Protein AF-0000000067256622 (afdb_homodimer)

Foldseek 3Di:
DPPCVPVQKDKDKDKAFAFGKPAWKAQQAWKKKKAWQAAKKKKWWWAADPVDNVDTDIDIDIDHHGDMDIDDHGTIMMITRNGNGMIMMMMMISGSRRDMGRPLLCQLVDVVHDDLVCCCVVVVHDSVVSVVSSVVND/DPPCVPVQKDKDKDKAFAFGKPAWKAQQAWKKKKAWAAAKKKKWWWAADPVDNVDTDIDIDIDHHGDMDIDDHGTIMMITGNGNGMIMMMMMISGPRRDMGRPLLCQLVDVVHDDLVCVCVVVVHHSVVSVVSSVVND

Solvent-accessible surface area (backbone atoms only — not comparable to full-atom values): 13746 Å² total; per-residue (Å²): 116,76,82,37,64,80,70,39,28,34,72,48,80,46,79,31,51,52,75,31,66,51,54,52,24,28,22,39,51,18,38,34,39,37,36,29,70,34,42,32,36,39,34,36,36,44,43,60,35,92,90,40,70,65,33,13,37,49,50,68,48,81,38,42,56,76,35,71,50,75,44,60,45,29,37,43,28,38,41,31,21,75,30,92,47,61,22,33,35,38,38,40,26,66,14,57,66,26,62,60,43,36,50,54,35,41,58,51,31,19,48,60,66,67,57,63,68,58,51,20,65,45,63,68,45,51,69,68,59,49,52,56,53,28,59,72,56,103,117,76,81,36,65,81,70,40,29,34,72,48,80,46,79,32,50,54,73,32,64,49,54,52,24,29,22,40,50,18,39,36,38,36,37,28,70,35,42,34,35,40,35,36,35,44,44,59,34,92,91,39,70,64,34,14,37,49,50,68,48,80,37,41,57,75,36,71,50,76,44,61,45,30,38,44,28,39,42,30,21,75,31,91,46,62,22,34,36,40,38,39,26,66,15,57,67,26,63,60,43,35,50,54,33,40,57,51,29,20,48,61,67,67,57,62,68,58,51,20,66,46,64,68,44,51,71,67,59,50,54,55,52,28,59,72,55,103

pLDDT: mean 94.35, std 10.2, range [37.06, 98.88]

Radius of gyration: 18.85 Å; Cα contacts (8 Å, |Δi|>4): 725; chains: 2; bounding box: 45×53×43 Å

Sequence (276 aa):
MPGLNTLGISLARADLEPQSIVPLHTHPRATEMITILEGTVYAGFLLPDPANFFESRLFSKILNPGDVFVFPIGLIHFLYNVGHKKAVAFGTFNSQNPGFVIIPNSIFASNPPISDDILAQGFQLNKTQIAELRKKFSMPGLNTLGISLARADLEPQSIVPLHTHPRATEMITILEGTVYAGFLLPDPANFFESRLFSKILNPGDVFVFPIGLIHFLYNVGHKKAVAFGTFNSQNPGFVIIPNSIFASNPPISDDILAQGFQLNKTQIAELRKKFS

InterPro domains:
  IPR001929 Germin [PR00325] (25-45)
  IPR001929 Germin [PR00325] (61-81)
  IPR001929 Germin [PR00325] (94-109)
  IPR001929 Germin [cd02241] (2-137)
  IPR006045 Cupin 1 [PF00190] (2-130)
  IPR006045 Cupin 1 [SM00835] (1-131)
  IPR011051 RmlC-like cupin domain superfamily [SSF51182] (2-137)
  IPR014710 RmlC-like jelly roll fold [G3DSA:2.60.120.10] (1-138)

Structure (mmCIF, N/CA/C/O backbone):
data_AF-0000000067256622-model_v1
#
loop_
_entity.id
_entity.type
_entity.pdbx_description
1 polymer 'Germin-like protein'
#
loop_
_atom_site.group_PDB
_atom_site.id
_atom_site.type_symbol
_atom_site.label_atom_id
_atom_site.label_alt_id
_atom_site.label_comp_id
_atom_site.label_asym_id
_atom_site.label_entity_id
_atom_site.label_seq_id
_atom_site.pdbx_PDB_ins_code
_atom_site.Cartn_x
_atom_site.Cartn_y
_atom_site.Cartn_z
_atom_site.occupancy
_atom_site.B_iso_or_equiv
_atom_site.auth_seq_id
_atom_site.auth_comp_id
_atom_site.auth_asym_id
_atom_site.auth_atom_id
_atom_site.pdbx_PDB_model_num
ATOM 1 N N . MET A 1 1 ? -13.828 -9.75 -19.016 1 37.44 1 MET A N 1
ATOM 2 C CA . MET A 1 1 ? -15.062 -10.305 -19.562 1 37.44 1 MET A CA 1
ATOM 3 C C . MET A 1 1 ? -16.219 -9.328 -19.375 1 37.44 1 MET A C 1
ATOM 5 O O . MET A 1 1 ? -16.484 -8.875 -18.25 1 37.44 1 MET A O 1
ATOM 9 N N . PRO A 1 2 ? -16.688 -8.828 -20.375 1 44 2 PRO A N 1
ATOM 10 C CA . PRO A 1 2 ? -17.766 -7.836 -20.438 1 44 2 PRO A CA 1
ATOM 11 C C . PRO A 1 2 ? -18.891 -8.117 -19.438 1 44 2 PRO A C 1
ATOM 13 O O . PRO A 1 2 ? -19.5 -7.184 -18.906 1 44 2 PRO A O 1
ATOM 16 N N . GLY A 1 3 ? -19.359 -9.344 -19.375 1 44.06 3 GLY A N 1
ATOM 17 C CA . GLY A 1 3 ? -20.656 -9.617 -18.797 1 44.06 3 GLY A CA 1
ATOM 18 C C . GLY A 1 3 ? -20.719 -9.32 -17.297 1 44.06 3 GLY A C 1
ATOM 19 O O . GLY A 1 3 ? -21.797 -9.344 -16.703 1 44.06 3 GLY A O 1
ATOM 20 N N . LEU A 1 4 ? -19.547 -9.438 -16.641 1 53.94 4 LEU A N 1
ATOM 21 C CA . LEU A 1 4 ? -19.609 -9.273 -15.195 1 53.94 4 LEU A CA 1
ATOM 22 C C . LEU A 1 4 ? -19.656 -7.801 -14.812 1 53.94 4 LEU A C 1
ATOM 24 O O . LEU A 1 4 ? -19.656 -7.457 -13.633 1 53.94 4 LEU A O 1
ATOM 28 N N . ASN A 1 5 ? -19.906 -6.965 -15.93 1 58.12 5 ASN A N 1
ATOM 29 C CA . ASN A 1 5 ? -20.047 -5.523 -15.758 1 58.12 5 ASN A CA 1
ATOM 30 C C . ASN A 1 5 ? -21.406 -5.164 -15.148 1 58.12 5 ASN A C 1
ATOM 32 O O . ASN A 1 5 ? -22.438 -5.734 -15.531 1 58.12 5 ASN A O 1
ATOM 36 N N . THR A 1 6 ? -21.562 -5.074 -13.977 1 66.19 6 THR A N 1
ATOM 37 C CA . THR A 1 6 ? -22.719 -4.52 -13.281 1 66.19 6 THR A CA 1
ATOM 38 C C . THR A 1 6 ? -23.172 -5.453 -12.164 1 66.19 6 THR A C 1
ATOM 40 O O . THR A 1 6 ? -24.094 -5.133 -11.422 1 66.19 6 THR A O 1
ATOM 43 N N . LEU A 1 7 ? -22.531 -6.594 -12.188 1 79.19 7 LEU A N 1
ATOM 44 C CA . LEU A 1 7 ? -23.047 -7.539 -11.195 1 79.19 7 LEU A CA 1
ATOM 45 C C . LEU A 1 7 ? -22.234 -7.473 -9.906 1 79.19 7 LEU A C 1
ATOM 47 O O . LEU A 1 7 ? -22.453 -8.266 -8.992 1 79.19 7 LEU A O 1
ATOM 51 N N . GLY A 1 8 ? -21.359 -6.645 -9.875 1 91.25 8 GLY A N 1
ATOM 52 C CA . GLY A 1 8 ? -20.609 -6.453 -8.648 1 91.25 8 GLY A CA 1
ATOM 53 C C . GLY A 1 8 ? -19.484 -7.445 -8.469 1 91.25 8 GLY A C 1
ATOM 54 O O . GLY A 1 8 ? -19.016 -7.676 -7.355 1 91.25 8 GLY A O 1
ATOM 55 N N . ILE A 1 9 ? -19.25 -8.141 -9.594 1 93.25 9 ILE A N 1
ATOM 56 C CA . ILE A 1 9 ? -18.188 -9.133 -9.562 1 93.25 9 ILE A CA 1
ATOM 57 C C . ILE A 1 9 ? -17.297 -8.969 -10.797 1 93.25 9 ILE A C 1
ATOM 59 O O . ILE A 1 9 ? -17.75 -8.523 -11.844 1 93.25 9 ILE A O 1
ATOM 63 N N . SER A 1 10 ? -16 -9.203 -10.664 1 95.12 10 SER A N 1
ATOM 64 C CA . SER A 1 10 ? -15.07 -9.25 -11.789 1 95.12 10 SER A CA 1
ATOM 65 C C . SER A 1 10 ? -14.047 -10.367 -11.609 1 95.12 10 SER A C 1
ATOM 67 O O . SER A 1 10 ? -13.922 -10.93 -10.516 1 95.12 10 SER A O 1
ATOM 69 N N . LEU A 1 11 ? -13.5 -10.805 -12.695 1 95.44 11 LEU A N 1
ATOM 70 C CA . LEU A 1 11 ? -12.539 -11.898 -12.711 1 95.44 11 LEU A CA 1
ATOM 71 C C . LEU A 1 11 ? -11.25 -11.492 -13.406 1 95.44 11 LEU A C 1
ATOM 73 O O . LEU A 1 11 ? -11.258 -10.641 -14.297 1 95.44 11 LEU A O 1
ATOM 77 N N . ALA A 1 12 ? -10.164 -12.047 -12.945 1 96.06 12 ALA A N 1
ATOM 78 C CA . ALA A 1 12 ? -8.867 -11.906 -13.609 1 96.06 12 ALA A CA 1
ATOM 79 C C . ALA A 1 12 ? -8.109 -13.227 -13.609 1 96.06 12 ALA A C 1
ATOM 81 O O . ALA A 1 12 ? -8.234 -14.023 -12.68 1 96.06 12 ALA A O 1
ATOM 82 N N . ARG A 1 13 ? -7.359 -13.43 -14.664 1 97.5 13 ARG A N 1
ATOM 83 C CA . ARG A 1 13 ? -6.48 -14.594 -14.75 1 97.5 13 ARG A CA 1
ATOM 84 C C . ARG A 1 13 ? -5.016 -14.18 -14.648 1 97.5 13 ARG A C 1
ATOM 86 O O . ARG A 1 13 ? -4.605 -13.18 -15.242 1 97.5 13 ARG A O 1
ATOM 93 N N . ALA A 1 14 ? -4.238 -14.898 -13.828 1 98.06 14 ALA A N 1
ATOM 94 C CA . ALA A 1 14 ? -2.795 -14.688 -13.727 1 98.06 14 ALA A CA 1
ATOM 95 C C . ALA A 1 14 ? -2.023 -15.922 -14.188 1 98.06 14 ALA A C 1
ATOM 97 O O . ALA A 1 14 ? -2.246 -17.031 -13.695 1 98.06 14 ALA A O 1
ATOM 98 N N . ASP A 1 15 ? -1.213 -15.742 -15.125 1 98.69 15 ASP A N 1
ATOM 99 C CA . ASP A 1 15 ? -0.248 -16.75 -15.562 1 98.69 15 ASP A CA 1
ATOM 100 C C . ASP A 1 15 ? 1.155 -16.422 -15.062 1 98.69 15 ASP A C 1
ATOM 102 O O . ASP A 1 15 ? 1.742 -15.406 -15.461 1 98.69 15 ASP A O 1
ATOM 106 N N . LEU A 1 16 ? 1.728 -17.312 -14.195 1 98.69 16 LEU A N 1
ATOM 107 C CA . LEU A 1 16 ? 3.012 -17.047 -13.555 1 98.69 16 LEU A CA 1
ATOM 108 C C . LEU A 1 16 ? 4.066 -18.047 -14.008 1 98.69 16 LEU A C 1
ATOM 110 O O . LEU A 1 16 ? 3.908 -19.25 -13.805 1 98.69 16 LEU A O 1
ATOM 114 N N . GLU A 1 17 ? 5.117 -17.516 -14.664 1 98.69 17 GLU A N 1
ATOM 115 C CA . GLU A 1 17 ? 6.266 -18.375 -14.93 1 98.69 17 GLU A CA 1
ATOM 116 C C . GLU A 1 17 ? 6.93 -18.812 -13.625 1 98.69 17 GLU A C 1
ATOM 118 O O . GLU A 1 17 ? 6.715 -18.203 -12.578 1 98.69 17 GLU A O 1
ATOM 123 N N . PRO A 1 18 ? 7.719 -19.922 -13.711 1 98.56 18 PRO A N 1
ATOM 124 C CA . PRO A 1 18 ? 8.438 -20.312 -12.5 1 98.56 18 PRO A CA 1
ATOM 125 C C . PRO A 1 18 ? 9.266 -19.172 -11.906 1 98.56 18 PRO A C 1
ATOM 127 O O . PRO A 1 18 ? 9.922 -18.438 -12.641 1 98.56 18 PRO A O 1
ATOM 130 N N . GLN A 1 19 ? 9.102 -18.953 -10.609 1 98 19 GLN A N 1
ATOM 131 C CA . GLN A 1 19 ? 9.867 -18 -9.82 1 98 19 GLN A CA 1
ATOM 132 C C . GLN A 1 19 ? 9.461 -16.562 -10.148 1 98 19 GLN A C 1
ATOM 134 O O . GLN A 1 19 ? 10.234 -15.633 -9.922 1 98 19 GLN A O 1
ATOM 139 N N . SER A 1 20 ? 8.312 -16.406 -10.688 1 98.12 20 SER A N 1
ATOM 140 C CA . SER A 1 20 ? 7.801 -15.055 -10.914 1 98.12 20 SER A CA 1
ATOM 141 C C . SER A 1 20 ? 6.727 -14.695 -9.891 1 98.12 20 SER A C 1
ATOM 143 O O . SER A 1 20 ? 6.227 -15.57 -9.18 1 98.12 20 SER A O 1
ATOM 145 N N . ILE A 1 21 ? 6.449 -13.406 -9.852 1 98.19 21 ILE A N 1
ATOM 146 C CA . ILE A 1 21 ? 5.52 -12.953 -8.828 1 98.19 21 ILE A CA 1
ATOM 147 C C . ILE A 1 21 ? 4.445 -12.07 -9.453 1 98.19 21 ILE A C 1
ATOM 149 O O . ILE A 1 21 ? 4.652 -11.492 -10.523 1 98.19 21 ILE A O 1
ATOM 153 N N . VAL A 1 22 ? 3.234 -12.039 -8.938 1 97.88 22 VAL A N 1
ATOM 154 C CA . VAL A 1 22 ? 2.439 -10.82 -8.898 1 97.88 22 VAL A CA 1
ATOM 155 C C . VAL A 1 22 ? 2.898 -9.938 -7.738 1 97.88 22 VAL A C 1
ATOM 157 O O . VAL A 1 22 ? 2.766 -10.32 -6.57 1 97.88 22 VAL A O 1
ATOM 160 N N . PRO A 1 23 ? 3.422 -8.812 -8.039 1 96.44 23 PRO A N 1
ATOM 161 C CA . PRO A 1 23 ? 4.105 -8.039 -7.004 1 96.44 23 PRO A CA 1
ATOM 162 C C . PRO A 1 23 ? 3.168 -7.598 -5.883 1 96.44 23 PRO A C 1
ATOM 164 O O . PRO A 1 23 ? 1.956 -7.812 -5.965 1 96.44 23 PRO A O 1
ATOM 167 N N . LEU A 1 24 ? 3.777 -7.086 -4.781 1 98.44 24 LEU A N 1
ATOM 168 C CA . LEU A 1 24 ? 3 -6.531 -3.68 1 98.44 24 LEU A CA 1
ATOM 169 C C . LEU A 1 24 ? 2.01 -5.484 -4.184 1 98.44 24 LEU A C 1
ATOM 171 O O . LEU A 1 24 ? 2.408 -4.488 -4.789 1 98.44 24 LEU A O 1
ATOM 175 N N . HIS A 1 25 ? 0.764 -5.754 -3.941 1 98.62 25 HIS A N 1
ATOM 176 C CA . HIS A 1 25 ? -0.294 -4.875 -4.426 1 98.62 25 HIS A CA 1
ATOM 177 C C . HIS A 1 25 ? -1.516 -4.93 -3.514 1 98.62 25 HIS A C 1
ATOM 179 O O . HIS A 1 25 ? -1.568 -5.738 -2.586 1 98.62 25 HIS A O 1
ATOM 185 N N . THR A 1 26 ? -2.473 -4.027 -3.715 1 98.38 26 THR A N 1
ATOM 186 C CA . THR A 1 26 ? -3.768 -4.012 -3.041 1 98.38 26 THR A CA 1
ATOM 187 C C . THR A 1 26 ? -4.898 -3.816 -4.047 1 98.38 26 THR A C 1
ATOM 189 O O . THR A 1 26 ? -4.668 -3.365 -5.172 1 98.38 26 THR A O 1
ATOM 192 N N . HIS A 1 27 ? -6.066 -4.211 -3.676 1 98 27 HIS A N 1
ATOM 193 C CA . HIS A 1 27 ? -7.332 -3.85 -4.309 1 98 27 HIS A CA 1
ATOM 194 C C . HIS A 1 27 ? -8.188 -3.004 -3.373 1 98 27 HIS A C 1
ATOM 196 O O . HIS A 1 27 ? -8.867 -3.539 -2.49 1 98 27 HIS A O 1
ATOM 202 N N . PRO A 1 28 ? -8.242 -1.686 -3.627 1 96.5 28 PRO A N 1
ATOM 203 C CA . PRO A 1 28 ? -8.906 -0.794 -2.674 1 96.5 28 PRO A CA 1
ATOM 204 C C . PRO A 1 28 ? -10.422 -0.999 -2.635 1 96.5 28 PRO A C 1
ATOM 206 O O . PRO A 1 28 ? -11.078 -0.586 -1.676 1 96.5 28 PRO A O 1
ATOM 209 N N . ARG A 1 29 ? -10.992 -1.711 -3.617 1 95.69 29 ARG A N 1
ATOM 210 C CA . ARG A 1 29 ? -12.445 -1.744 -3.705 1 95.69 29 ARG A CA 1
ATOM 211 C C . ARG A 1 29 ? -12.961 -3.18 -3.746 1 95.69 29 ARG A C 1
ATOM 213 O O . ARG A 1 29 ? -14.094 -3.426 -4.16 1 95.69 29 ARG A O 1
ATOM 220 N N . ALA A 1 30 ? -12.055 -4.109 -3.385 1 97.31 30 ALA A N 1
ATOM 221 C CA . ALA A 1 30 ? -12.57 -5.473 -3.479 1 97.31 30 ALA A CA 1
ATOM 222 C C . ALA A 1 30 ? -11.773 -6.426 -2.592 1 97.31 30 ALA A C 1
ATOM 224 O O . ALA A 1 30 ? -10.555 -6.293 -2.465 1 97.31 30 ALA A O 1
ATOM 225 N N . THR A 1 31 ? -12.469 -7.324 -1.97 1 98.19 31 THR A N 1
ATOM 226 C CA . THR A 1 31 ? -11.883 -8.594 -1.534 1 98.19 31 THR A CA 1
ATOM 227 C C . THR A 1 31 ? -11.586 -9.492 -2.73 1 98.19 31 THR A C 1
ATOM 229 O O . THR A 1 31 ? -12.359 -9.531 -3.689 1 98.19 31 THR A O 1
ATOM 232 N N . GLU A 1 32 ? -10.469 -10.156 -2.668 1 98.69 32 GLU A N 1
ATOM 233 C CA . GLU A 1 32 ? -10.078 -11.07 -3.732 1 98.69 32 GLU A CA 1
ATOM 234 C C . GLU A 1 32 ? -10.023 -12.508 -3.227 1 98.69 32 GLU A C 1
ATOM 236 O O . GLU A 1 32 ? -9.477 -12.781 -2.154 1 98.69 32 GLU A O 1
ATOM 241 N N . MET A 1 33 ? -10.648 -13.383 -3.889 1 98.69 33 MET A N 1
ATOM 242 C CA . MET A 1 33 ? -10.461 -14.82 -3.715 1 98.69 33 MET A CA 1
ATOM 243 C C . MET A 1 33 ? -9.703 -15.414 -4.895 1 98.69 33 MET A C 1
ATOM 245 O O . MET A 1 33 ? -10.102 -15.258 -6.047 1 98.69 33 MET A O 1
ATOM 249 N N . ILE A 1 34 ? -8.594 -16.109 -4.562 1 98.75 34 ILE A N 1
ATOM 250 C CA . ILE A 1 34 ? -7.867 -16.719 -5.664 1 98.75 34 ILE A CA 1
ATOM 251 C C . ILE A 1 34 ? -8.07 -18.234 -5.629 1 98.75 34 ILE A C 1
ATOM 253 O O . ILE A 1 34 ? -8.164 -18.828 -4.551 1 98.75 34 ILE A O 1
ATOM 257 N N . THR A 1 35 ? -8.172 -18.797 -6.742 1 98.75 35 THR A N 1
ATOM 258 C CA . THR A 1 35 ? -8.188 -20.234 -6.953 1 98.75 35 THR A CA 1
ATOM 259 C C . THR A 1 35 ? -7.023 -20.672 -7.844 1 98.75 35 THR A C 1
ATOM 261 O O . THR A 1 35 ? -6.82 -20.109 -8.922 1 98.75 35 THR A O 1
ATOM 264 N N . ILE A 1 36 ? -6.301 -21.672 -7.355 1 98.88 36 ILE A N 1
ATOM 265 C CA . ILE A 1 36 ? -5.168 -22.156 -8.141 1 98.88 36 ILE A CA 1
ATOM 266 C C . ILE A 1 36 ? -5.633 -23.234 -9.109 1 98.88 36 ILE A C 1
ATOM 268 O O . ILE A 1 36 ? -6.207 -24.25 -8.688 1 98.88 36 ILE A O 1
ATOM 272 N N . LEU A 1 37 ? -5.438 -23.047 -10.367 1 98.75 37 LEU A N 1
ATOM 273 C CA . LEU A 1 37 ? -5.816 -24.016 -11.383 1 98.75 37 LEU A CA 1
ATOM 274 C C . LEU A 1 37 ? -4.645 -24.938 -11.711 1 98.75 37 LEU A C 1
ATOM 276 O O . LEU A 1 37 ? -4.836 -26.141 -11.961 1 98.75 37 LEU A O 1
ATOM 280 N N . GLU A 1 38 ? -3.527 -24.406 -11.812 1 98.81 38 GLU A N 1
ATOM 281 C CA . GLU A 1 38 ? -2.295 -25.109 -12.133 1 98.81 38 GLU A CA 1
ATOM 282 C C . GLU A 1 38 ? -1.113 -24.562 -11.344 1 98.81 38 GLU A C 1
ATOM 284 O O . GLU A 1 38 ? -1.018 -23.359 -11.125 1 98.81 38 GLU A O 1
ATOM 289 N N . GLY A 1 39 ? -0.148 -25.5 -10.977 1 98.69 39 GLY A N 1
ATOM 290 C CA . GLY A 1 39 ? 1.108 -25.078 -10.375 1 98.69 39 GLY A CA 1
ATOM 291 C C . GLY A 1 39 ? 1.023 -24.922 -8.875 1 98.69 39 GLY A C 1
ATOM 292 O O . GLY A 1 39 ? 0.049 -25.344 -8.25 1 98.69 39 GLY A O 1
ATOM 293 N N . THR A 1 40 ? 2.113 -24.469 -8.258 1 98.81 40 THR A N 1
ATOM 294 C CA . THR A 1 40 ? 2.268 -24.266 -6.824 1 98.81 40 THR A CA 1
ATOM 295 C C . THR A 1 40 ? 2.59 -22.797 -6.523 1 98.81 40 THR A C 1
ATOM 297 O O . THR A 1 40 ? 3.611 -22.281 -6.977 1 98.81 40 THR A O 1
ATOM 300 N N . VAL A 1 41 ? 1.7 -22.203 -5.781 1 98.81 41 VAL A N 1
ATOM 301 C CA . VAL A 1 41 ? 1.795 -20.766 -5.574 1 98.81 41 VAL A CA 1
ATOM 302 C C . VAL A 1 41 ? 1.904 -20.469 -4.082 1 98.81 41 VAL A C 1
ATOM 304 O O . VAL A 1 41 ? 1.122 -20.969 -3.279 1 98.81 41 VAL A O 1
ATOM 307 N N . TYR A 1 42 ? 2.941 -19.75 -3.688 1 98.88 42 TYR A N 1
ATOM 308 C CA . TYR A 1 42 ? 3.045 -19.141 -2.369 1 98.88 42 TYR A CA 1
ATOM 309 C C . TYR A 1 42 ? 2.322 -17.797 -2.332 1 98.88 42 TYR A C 1
ATOM 311 O O . TYR A 1 42 ? 2.643 -16.891 -3.105 1 98.88 42 TYR A O 1
ATOM 319 N N . ALA A 1 43 ? 1.278 -17.703 -1.527 1 98.88 43 ALA A N 1
ATOM 320 C CA . ALA A 1 43 ? 0.471 -16.484 -1.43 1 98.88 43 ALA A CA 1
ATOM 321 C C . ALA A 1 43 ? 0.401 -15.992 0.012 1 98.88 43 ALA A C 1
ATOM 323 O O . ALA A 1 43 ? 0.456 -16.781 0.953 1 98.88 43 ALA A O 1
ATOM 324 N N . GLY A 1 44 ? 0.302 -14.695 0.16 1 98.75 44 GLY A N 1
ATOM 325 C CA . GLY A 1 44 ? 0.151 -14.141 1.495 1 98.75 44 GLY A CA 1
ATOM 326 C C . GLY A 1 44 ? -0.343 -12.703 1.49 1 98.75 44 GLY A C 1
ATOM 327 O O . GLY A 1 44 ? -0.27 -12.023 0.467 1 98.75 44 GLY A O 1
ATOM 328 N N . PHE A 1 45 ? -0.917 -12.289 2.588 1 98.81 45 PHE A N 1
ATOM 329 C CA . PHE A 1 45 ? -1.303 -10.898 2.811 1 98.81 45 PHE A CA 1
ATOM 330 C C . PHE A 1 45 ? -0.812 -10.414 4.168 1 98.81 45 PHE A C 1
ATOM 332 O O . PHE A 1 45 ? -0.516 -11.219 5.055 1 98.81 45 PHE A O 1
ATOM 339 N N . LEU A 1 46 ? -0.656 -9.133 4.273 1 98.31 46 LEU A N 1
ATOM 340 C CA . LEU A 1 46 ? -0.176 -8.5 5.492 1 98.31 46 LEU A CA 1
ATOM 341 C C . LEU A 1 46 ? -1.334 -7.91 6.293 1 98.31 46 LEU A C 1
ATOM 343 O O . LEU A 1 46 ? -2.104 -7.098 5.773 1 98.31 46 LEU A O 1
ATOM 347 N N . LEU A 1 47 ? -1.444 -8.359 7.523 1 96.69 47 LEU A N 1
ATOM 348 C CA . LEU A 1 47 ? -2.467 -7.855 8.43 1 96.69 47 LEU A CA 1
ATOM 349 C C . LEU A 1 47 ? -1.854 -6.949 9.492 1 96.69 47 LEU A C 1
ATOM 351 O O . LEU A 1 47 ? -1.099 -7.414 10.352 1 96.69 47 LEU A O 1
ATOM 355 N N . PRO A 1 48 ? -2.17 -5.633 9.383 1 92.19 48 PRO A N 1
ATOM 356 C CA . PRO A 1 48 ? -1.649 -4.75 10.438 1 92.19 48 PRO A CA 1
ATOM 357 C C . PRO A 1 48 ? -2.098 -5.168 11.836 1 92.19 48 PRO A C 1
ATOM 359 O O . PRO A 1 48 ? -3.242 -5.59 12.016 1 92.19 48 PRO A O 1
ATOM 362 N N . ASP A 1 49 ? -1.159 -5.059 12.75 1 88.94 49 ASP A N 1
ATOM 363 C CA . ASP A 1 49 ? -1.474 -5.348 14.148 1 88.94 49 ASP A CA 1
ATOM 364 C C . ASP A 1 49 ? -2.311 -4.23 14.766 1 88.94 49 ASP A C 1
ATOM 366 O O . ASP A 1 49 ? -1.889 -3.072 14.789 1 88.94 49 ASP A O 1
ATOM 370 N N . PRO A 1 50 ? -3.465 -4.547 15.312 1 81.5 50 PRO A N 1
ATOM 371 C CA . PRO A 1 50 ? -4.324 -3.5 15.867 1 81.5 50 PRO A CA 1
ATOM 372 C C . PRO A 1 50 ? -3.717 -2.84 17.109 1 81.5 50 PRO A C 1
ATOM 374 O O . PRO A 1 50 ? -4.07 -1.705 17.438 1 81.5 50 PRO A O 1
ATOM 377 N N . ALA A 1 51 ? -2.789 -3.521 17.797 1 87.06 51 ALA A N 1
ATOM 378 C CA . ALA A 1 51 ? -2.215 -3.016 19.047 1 87.06 51 ALA A CA 1
ATOM 379 C C . ALA A 1 51 ? -0.926 -2.244 18.781 1 87.06 51 ALA A C 1
ATOM 381 O O . ALA A 1 51 ? -0.466 -1.482 19.641 1 87.06 51 ALA A O 1
ATOM 382 N N . ASN A 1 52 ? -0.342 -2.482 17.609 1 90.5 52 ASN A N 1
ATOM 383 C CA . ASN A 1 52 ? 0.905 -1.833 17.219 1 90.5 52 ASN A CA 1
ATOM 384 C C . ASN A 1 52 ? 0.934 -1.524 15.719 1 90.5 52 ASN A C 1
ATOM 386 O O . ASN A 1 52 ? 1.268 -2.389 14.906 1 90.5 52 ASN A O 1
ATOM 390 N N . PHE A 1 53 ? 0.798 -0.252 15.352 1 85.69 53 PHE A N 1
ATOM 391 C CA . PHE A 1 53 ? 0.628 0.169 13.969 1 85.69 53 PHE A CA 1
ATOM 392 C C . PHE A 1 53 ? 1.917 -0.031 13.18 1 85.69 53 PHE A C 1
ATOM 394 O O . PHE A 1 53 ? 1.919 0.06 11.953 1 85.69 53 PHE A O 1
ATOM 401 N N . PHE A 1 54 ? 2.988 -0.353 13.812 1 90.5 54 PHE A N 1
ATOM 402 C CA . PHE A 1 54 ? 4.27 -0.482 13.125 1 90.5 54 PHE A CA 1
ATOM 403 C C . PHE A 1 54 ? 4.574 -1.942 12.82 1 90.5 54 PHE A C 1
ATOM 405 O O . PHE A 1 54 ? 5.602 -2.252 12.211 1 90.5 54 PHE A O 1
ATOM 412 N N . GLU A 1 55 ? 3.627 -2.746 13.234 1 90.31 55 GLU A N 1
ATOM 413 C CA . GLU A 1 55 ? 3.82 -4.176 13.023 1 90.31 55 GLU A CA 1
ATOM 414 C C . GLU A 1 55 ? 2.691 -4.77 12.188 1 90.31 55 GLU A C 1
ATOM 416 O O . GLU A 1 55 ? 1.574 -4.25 12.18 1 90.31 55 GLU A O 1
ATOM 421 N N . SER A 1 56 ? 3.078 -5.777 11.43 1 95.19 56 SER A N 1
ATOM 422 C CA . SER A 1 56 ? 2.092 -6.539 10.664 1 95.19 56 SER A CA 1
ATOM 423 C C . SER A 1 56 ? 2.391 -8.039 10.719 1 95.19 56 SER A C 1
ATOM 425 O O . SER A 1 56 ? 3.539 -8.438 10.922 1 95.19 56 SER A O 1
ATOM 427 N N . ARG A 1 57 ? 1.362 -8.773 10.734 1 97.19 57 ARG A N 1
ATOM 428 C CA . ARG A 1 57 ? 1.488 -10.227 10.617 1 97.19 57 ARG A CA 1
ATOM 429 C C . ARG A 1 57 ? 1.309 -10.68 9.172 1 97.19 57 ARG A C 1
ATOM 431 O O . ARG A 1 57 ? 0.374 -10.242 8.492 1 97.19 57 ARG A O 1
ATOM 438 N N . LEU A 1 58 ? 2.23 -11.469 8.734 1 98.06 58 LEU A N 1
ATOM 439 C CA . LEU A 1 58 ? 2.078 -12.117 7.434 1 98.06 58 LEU A CA 1
ATOM 440 C C . LEU A 1 58 ? 1.286 -13.414 7.559 1 98.06 58 LEU A C 1
ATOM 442 O O . LEU A 1 58 ? 1.706 -14.336 8.266 1 98.06 58 LEU A O 1
ATOM 446 N N . PHE A 1 59 ? 0.137 -13.453 6.91 1 98.44 59 PHE A N 1
ATOM 447 C CA . PHE A 1 59 ? -0.592 -14.703 6.695 1 98.44 59 PHE A CA 1
ATOM 448 C C . PHE A 1 59 ? -0.285 -15.273 5.32 1 98.44 59 PHE A C 1
ATOM 450 O O . PHE A 1 59 ? -0.495 -14.617 4.301 1 98.44 59 PHE A O 1
ATOM 457 N N . SER A 1 60 ? 0.275 -16.484 5.273 1 98.5 60 SER A N 1
ATOM 458 C CA . SER A 1 60 ? 0.68 -17.031 3.98 1 98.5 60 SER A CA 1
ATOM 459 C C . SER A 1 60 ? 0.477 -18.547 3.93 1 98.5 60 SER A C 1
ATOM 461 O O . SER A 1 60 ? 0.311 -19.188 4.969 1 98.5 60 SER A O 1
ATOM 463 N N . LYS A 1 61 ? 0.389 -19.031 2.74 1 98.5 61 LYS A N 1
ATOM 464 C CA . LYS A 1 61 ? 0.181 -20.453 2.486 1 98.5 61 LYS A CA 1
ATOM 465 C C . LYS A 1 61 ? 0.722 -20.844 1.116 1 98.5 61 LYS A C 1
ATOM 467 O O . LYS A 1 61 ? 0.725 -20.047 0.185 1 98.5 61 LYS A O 1
ATOM 472 N N . ILE A 1 62 ? 1.271 -22.062 1.081 1 98.81 62 ILE A N 1
ATOM 473 C CA . ILE A 1 62 ? 1.517 -22.672 -0.217 1 98.81 62 ILE A CA 1
ATOM 474 C C . ILE A 1 62 ? 0.23 -23.312 -0.736 1 98.81 62 ILE A C 1
ATOM 476 O O . ILE A 1 62 ? -0.412 -24.094 -0.03 1 98.81 62 ILE A O 1
ATOM 480 N N . LEU A 1 63 ? -0.147 -22.984 -1.922 1 98.88 63 LEU A N 1
ATOM 481 C CA . LEU A 1 63 ? -1.41 -23.406 -2.514 1 98.88 63 LEU A CA 1
ATOM 482 C C . LEU A 1 63 ? -1.17 -24.328 -3.705 1 98.88 63 LEU A C 1
ATOM 484 O O . LEU A 1 63 ? -0.255 -24.094 -4.5 1 98.88 63 LEU A O 1
ATOM 488 N N . ASN A 1 64 ? -1.938 -25.297 -3.795 1 98.75 64 ASN A N 1
ATOM 489 C CA . ASN A 1 64 ? -1.915 -26.281 -4.883 1 98.75 64 ASN A CA 1
ATOM 490 C C . ASN A 1 64 ? -3.205 -26.234 -5.699 1 98.75 64 ASN A C 1
ATOM 492 O O . ASN A 1 64 ? -4.18 -25.594 -5.293 1 98.75 64 ASN A O 1
ATOM 496 N N . PRO A 1 65 ? -3.137 -26.844 -6.895 1 98.75 65 PRO A N 1
ATOM 497 C CA . PRO A 1 65 ? -4.355 -26.812 -7.711 1 98.75 65 PRO A CA 1
ATOM 498 C C . PRO A 1 65 ? -5.598 -27.219 -6.926 1 98.75 65 PRO A C 1
ATOM 500 O O . PRO A 1 65 ? -5.586 -28.234 -6.227 1 98.75 65 PRO A O 1
ATOM 503 N N . GLY A 1 66 ? -6.57 -26.375 -6.988 1 98.75 66 GLY A N 1
ATOM 504 C CA . GLY A 1 66 ? -7.816 -26.625 -6.281 1 98.75 66 GLY A CA 1
ATOM 505 C C . GLY A 1 66 ? -7.934 -25.844 -4.988 1 98.75 66 GLY A C 1
ATOM 506 O O . GLY A 1 66 ? -9.031 -25.672 -4.457 1 98.75 66 GLY A O 1
ATOM 507 N N . ASP A 1 67 ? -6.793 -25.375 -4.461 1 98.81 67 ASP A N 1
ATOM 508 C CA . ASP A 1 67 ? -6.82 -24.578 -3.23 1 98.81 67 ASP A CA 1
ATOM 509 C C . ASP A 1 67 ? -7.375 -23.188 -3.486 1 98.81 67 ASP A C 1
ATOM 511 O O . ASP A 1 67 ? -7.281 -22.672 -4.602 1 98.81 67 ASP A O 1
ATOM 515 N N . VAL A 1 68 ? -7.961 -22.625 -2.428 1 98.75 68 VAL A N 1
ATOM 516 C CA . VAL A 1 68 ? -8.5 -21.281 -2.438 1 98.75 68 VAL A CA 1
ATOM 517 C C . VAL A 1 68 ? -7.879 -20.469 -1.308 1 98.75 68 VAL A C 1
ATOM 519 O O . VAL A 1 68 ? -7.531 -21.016 -0.259 1 98.75 68 VAL A O 1
ATOM 522 N N . PHE A 1 69 ? -7.715 -19.266 -1.53 1 98.81 69 PHE A N 1
ATOM 523 C CA . PHE A 1 69 ? -7.168 -18.328 -0.557 1 98.81 69 PHE A CA 1
ATOM 524 C C . PHE A 1 69 ? -7.82 -16.953 -0.704 1 98.81 69 PHE A C 1
ATOM 526 O O . PHE A 1 69 ? -8.055 -16.5 -1.821 1 98.81 69 PHE A O 1
ATOM 533 N N . VAL A 1 70 ? -8.148 -16.266 0.409 1 98.81 70 VAL A N 1
ATOM 534 C CA . VAL A 1 70 ? -8.859 -14.992 0.366 1 98.81 70 VAL A CA 1
ATOM 535 C C . VAL A 1 70 ? -7.934 -13.867 0.836 1 98.81 70 VAL A C 1
ATOM 537 O O . VAL A 1 70 ? -7.277 -13.992 1.871 1 98.81 70 VAL A O 1
ATOM 540 N N . PHE A 1 71 ? -7.809 -12.852 -0.008 1 98.75 71 PHE A N 1
ATOM 541 C CA . PHE A 1 71 ? -7.148 -11.609 0.362 1 98.75 71 PHE A CA 1
ATOM 542 C C . PHE A 1 71 ? -8.172 -10.547 0.757 1 98.75 71 PHE A C 1
ATOM 544 O O . PHE A 1 71 ? -8.938 -10.07 -0.085 1 98.75 71 PHE A O 1
ATOM 551 N N . PRO A 1 72 ? -8.18 -10.109 2.045 1 98.44 72 PRO A N 1
ATOM 552 C CA . PRO A 1 72 ? -9.141 -9.078 2.443 1 98.44 72 PRO A CA 1
ATOM 553 C C . PRO A 1 72 ? -8.938 -7.758 1.706 1 98.44 72 PRO A C 1
ATOM 555 O O . PRO A 1 72 ? -7.801 -7.387 1.404 1 98.44 72 PRO A O 1
ATOM 558 N N . ILE A 1 73 ? -10.047 -7.039 1.478 1 98 73 ILE A N 1
ATOM 559 C CA . ILE A 1 73 ? -10.086 -5.766 0.767 1 98 73 ILE A CA 1
ATOM 560 C C . ILE A 1 73 ? -9.039 -4.816 1.349 1 98 73 ILE A C 1
ATOM 562 O O . ILE A 1 73 ? -8.93 -4.676 2.568 1 98 73 ILE A O 1
ATOM 566 N N . GLY A 1 74 ? -8.211 -4.309 0.473 1 98.06 74 GLY A N 1
ATOM 567 C CA . GLY A 1 74 ? -7.324 -3.209 0.815 1 98.06 74 GLY A CA 1
ATOM 568 C C . GLY A 1 74 ? -6.016 -3.666 1.43 1 98.06 74 GLY A C 1
ATOM 569 O O . GLY A 1 74 ? -5.117 -2.855 1.662 1 98.06 74 GLY A O 1
ATOM 570 N N . LEU A 1 75 ? -5.84 -4.953 1.757 1 98.56 75 LEU A N 1
ATOM 571 C CA . LEU A 1 75 ? -4.609 -5.406 2.391 1 98.56 75 LEU A CA 1
ATOM 572 C C . LEU A 1 75 ? -3.561 -5.77 1.343 1 98.56 75 LEU A C 1
ATOM 574 O O . LEU A 1 75 ? -3.895 -6.309 0.286 1 98.56 75 LEU A O 1
ATOM 578 N N . ILE A 1 76 ? -2.326 -5.438 1.656 1 98.81 76 ILE A N 1
ATOM 579 C CA . ILE A 1 76 ? -1.201 -5.754 0.783 1 98.81 76 ILE A CA 1
ATOM 580 C C . ILE A 1 76 ? -1.049 -7.27 0.666 1 98.81 76 ILE A C 1
ATOM 582 O O . ILE A 1 76 ? -1.104 -7.984 1.668 1 98.81 76 ILE A O 1
ATOM 586 N N . HIS A 1 77 ? -0.882 -7.777 -0.534 1 98.88 77 HIS A N 1
ATOM 587 C CA . HIS A 1 77 ? -0.708 -9.211 -0.737 1 98.88 77 HIS A CA 1
ATOM 588 C C . HIS A 1 77 ? 0.107 -9.5 -1.993 1 98.88 77 HIS A C 1
ATOM 590 O O . HIS A 1 77 ? 0.45 -8.578 -2.738 1 98.88 77 HIS A O 1
ATOM 596 N N . PHE A 1 78 ? 0.529 -10.695 -2.164 1 98.81 78 PHE A N 1
ATOM 597 C CA . PHE A 1 78 ? 1.382 -11.117 -3.27 1 98.81 78 PHE A CA 1
ATOM 598 C C . PHE A 1 78 ? 1.075 -12.555 -3.668 1 98.81 78 PHE A C 1
ATOM 600 O O . PHE A 1 78 ? 0.453 -13.297 -2.906 1 98.81 78 PHE A O 1
ATOM 607 N N . LEU A 1 79 ? 1.369 -12.906 -4.848 1 98.88 79 LEU A N 1
ATOM 608 C CA . LEU A 1 79 ? 1.491 -14.273 -5.336 1 98.88 79 LEU A CA 1
ATOM 609 C C . LEU A 1 79 ? 2.908 -14.555 -5.824 1 98.88 79 LEU A C 1
ATOM 611 O O . LEU A 1 79 ? 3.531 -13.703 -6.457 1 98.88 79 LEU A O 1
ATOM 615 N N . TYR A 1 80 ? 3.391 -15.711 -5.5 1 98.88 80 TYR A N 1
ATOM 616 C CA . TYR A 1 80 ? 4.715 -16.141 -5.918 1 98.88 80 TYR A CA 1
ATOM 617 C C . TYR A 1 80 ? 4.688 -17.594 -6.391 1 98.88 80 TYR A C 1
ATOM 619 O O . TYR A 1 80 ? 4.32 -18.5 -5.629 1 98.88 80 TYR A O 1
ATOM 627 N N . ASN A 1 81 ? 5.027 -17.844 -7.711 1 98.88 81 ASN A N 1
ATOM 628 C CA . ASN A 1 81 ? 5.141 -19.219 -8.195 1 98.88 81 ASN A CA 1
ATOM 629 C C . ASN A 1 81 ? 6.41 -19.891 -7.676 1 98.88 81 ASN A C 1
ATOM 631 O O . ASN A 1 81 ? 7.5 -19.656 -8.203 1 98.88 81 ASN A O 1
ATOM 635 N N . VAL A 1 82 ? 6.219 -20.766 -6.742 1 98.44 82 VAL A N 1
ATOM 636 C CA . VAL A 1 82 ? 7.375 -21.406 -6.121 1 98.44 82 VAL A CA 1
ATOM 637 C C . VAL A 1 82 ? 7.621 -22.766 -6.77 1 98.44 82 VAL A C 1
ATOM 639 O O . VAL A 1 82 ? 8.516 -23.516 -6.355 1 98.44 82 VAL A O 1
ATOM 642 N N . GLY A 1 83 ? 6.785 -23.109 -7.723 1 98.12 83 GLY A N 1
ATOM 643 C CA . GLY A 1 83 ? 6.934 -24.375 -8.43 1 98.12 83 GLY A CA 1
ATOM 644 C C . GLY A 1 83 ? 7.902 -24.281 -9.594 1 98.12 83 GLY A C 1
ATOM 645 O O . GLY A 1 83 ? 8.391 -23.203 -9.93 1 98.12 83 GLY A O 1
ATOM 646 N N . HIS A 1 84 ? 8.125 -25.453 -10.234 1 97.88 84 HIS A N 1
ATOM 647 C CA . HIS A 1 84 ? 9.062 -25.547 -11.344 1 97.88 84 HIS A CA 1
ATOM 648 C C . HIS A 1 84 ? 8.336 -25.469 -12.688 1 97.88 84 HIS A C 1
ATOM 650 O O . HIS A 1 84 ? 8.977 -25.453 -13.742 1 97.88 84 HIS A O 1
ATOM 656 N N . LYS A 1 85 ? 7.055 -25.359 -12.688 1 98.19 85 LYS A N 1
ATOM 657 C CA . LYS A 1 85 ? 6.238 -25.203 -13.891 1 98.19 85 LYS A CA 1
ATOM 658 C C . LYS A 1 85 ? 5.367 -23.953 -13.797 1 98.19 85 LYS A C 1
ATOM 660 O O . LYS A 1 85 ? 5.305 -23.312 -12.75 1 98.19 85 LYS A O 1
ATOM 665 N N . LYS A 1 86 ? 4.77 -23.703 -14.922 1 98.69 86 LYS A N 1
ATOM 666 C CA . LYS A 1 86 ? 3.855 -22.562 -14.977 1 98.69 86 LYS A CA 1
ATOM 667 C C . LYS A 1 86 ? 2.709 -22.734 -13.984 1 98.69 86 LYS A C 1
ATOM 669 O O . LYS A 1 86 ? 2.178 -23.828 -13.828 1 98.69 86 LYS A O 1
ATOM 674 N N . ALA A 1 87 ? 2.338 -21.641 -13.312 1 98.88 87 ALA A N 1
ATOM 675 C CA . ALA A 1 87 ? 1.159 -21.625 -12.445 1 98.88 87 ALA A CA 1
ATOM 676 C C . ALA A 1 87 ? 0.061 -20.734 -13.031 1 98.88 87 ALA A C 1
ATOM 678 O O . ALA A 1 87 ? 0.348 -19.719 -13.672 1 98.88 87 ALA A O 1
ATOM 679 N N . VAL A 1 88 ? -1.164 -21.172 -12.867 1 98.88 88 VAL A N 1
ATOM 680 C CA . VAL A 1 88 ? -2.332 -20.422 -13.312 1 98.88 88 VAL A CA 1
ATOM 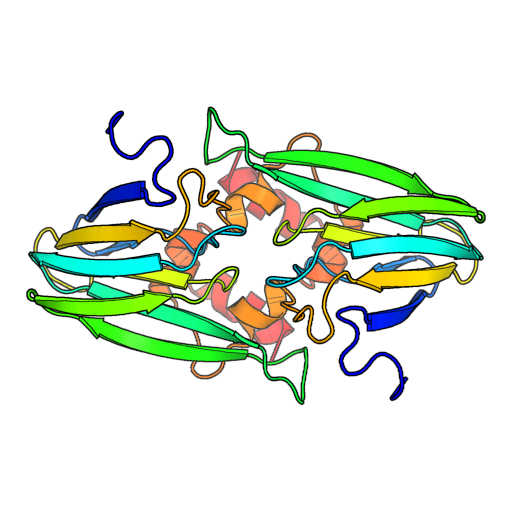681 C C . VAL A 1 88 ? -3.283 -20.203 -12.133 1 98.88 88 VAL A C 1
ATOM 683 O O . VAL A 1 88 ? 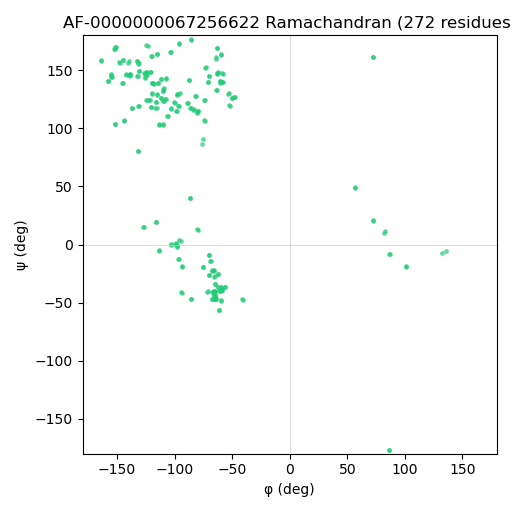-3.686 -21.172 -11.469 1 98.88 88 VAL A O 1
ATOM 686 N N . ALA A 1 89 ? -3.611 -18.984 -11.859 1 98.69 89 ALA A N 1
ATOM 687 C CA . ALA A 1 89 ? -4.547 -18.625 -10.789 1 98.69 89 ALA A CA 1
ATOM 688 C C . ALA A 1 89 ? -5.68 -17.75 -11.328 1 98.69 89 ALA A C 1
ATOM 690 O O . ALA A 1 89 ? -5.453 -16.891 -12.18 1 98.69 89 ALA A O 1
ATOM 691 N N . PHE A 1 90 ? -6.887 -17.938 -10.805 1 98.31 90 PHE A N 1
ATOM 692 C CA . PHE A 1 90 ? -8.016 -17.062 -11.062 1 98.31 90 PHE A CA 1
ATOM 693 C C . PHE A 1 90 ? -8.375 -16.25 -9.828 1 98.31 90 PHE A C 1
ATOM 695 O O . PHE A 1 90 ? -8.562 -16.812 -8.742 1 98.31 90 PHE A O 1
ATOM 702 N N . GLY A 1 91 ? -8.359 -14.992 -10.047 1 98.19 91 GLY A N 1
ATOM 703 C CA . GLY A 1 91 ? -8.852 -14.102 -9.008 1 98.19 91 GLY A CA 1
ATOM 704 C C . GLY A 1 91 ? -10.289 -13.664 -9.219 1 98.19 91 GLY A C 1
ATOM 705 O O . GLY A 1 91 ? -10.656 -13.234 -10.32 1 98.19 91 GLY A O 1
ATOM 706 N N . THR A 1 92 ? -11.102 -13.805 -8.234 1 97.88 92 THR A N 1
ATOM 707 C CA . THR A 1 92 ? -12.477 -13.312 -8.211 1 97.88 92 THR A CA 1
ATOM 708 C C . THR A 1 92 ? -12.609 -12.148 -7.234 1 97.88 92 THR A C 1
ATOM 710 O O . THR A 1 92 ? -12.164 -12.234 -6.086 1 97.88 92 THR A O 1
ATOM 713 N N . PHE A 1 93 ? -13.266 -11.102 -7.758 1 97.69 93 PHE A N 1
ATOM 714 C CA . PHE A 1 93 ? -13.391 -9.883 -6.961 1 97.69 93 PHE A CA 1
ATOM 715 C C . PHE A 1 93 ? -14.859 -9.555 -6.707 1 97.69 93 PHE A C 1
ATOM 717 O O . PHE A 1 93 ? -15.695 -9.672 -7.605 1 97.69 93 PHE A O 1
ATOM 724 N N . ASN A 1 94 ? -15.148 -9.133 -5.5 1 97.19 94 ASN A N 1
ATOM 725 C CA . ASN A 1 94 ? -16.531 -8.758 -5.188 1 97.19 94 ASN A CA 1
ATOM 726 C C . ASN A 1 94 ? -16.812 -7.305 -5.555 1 97.19 94 ASN A C 1
ATOM 728 O O . ASN A 1 94 ? -17.438 -6.578 -4.785 1 97.19 94 ASN A O 1
ATOM 732 N N . SER A 1 95 ? -16.312 -6.898 -6.617 1 95.06 95 SER A N 1
ATOM 733 C CA . SER A 1 95 ? -16.531 -5.59 -7.227 1 95.06 95 SER A CA 1
ATOM 734 C C . SER A 1 95 ? -16.297 -5.637 -8.734 1 95.06 95 SER A C 1
ATOM 736 O O . SER A 1 95 ? -15.445 -6.391 -9.211 1 95.06 95 SER A O 1
ATOM 738 N N . GLN A 1 96 ? -17.062 -4.832 -9.508 1 93.5 96 GLN A N 1
ATOM 739 C CA . GLN A 1 96 ? -16.844 -4.719 -10.945 1 93.5 96 GLN A CA 1
ATOM 740 C C . GLN A 1 96 ? -15.539 -3.982 -11.242 1 93.5 96 GLN A C 1
ATOM 742 O O . GLN A 1 96 ? -14.969 -4.137 -12.328 1 93.5 96 GLN A O 1
ATOM 747 N N . ASN A 1 97 ? -15.117 -3.127 -10.312 1 93.19 97 ASN A N 1
ATOM 748 C CA . ASN A 1 97 ? -13.883 -2.352 -10.414 1 93.19 97 ASN A CA 1
ATOM 749 C C . ASN A 1 97 ? -13.055 -2.445 -9.133 1 93.19 97 ASN A C 1
ATOM 751 O O . ASN A 1 97 ? -13.062 -1.521 -8.32 1 93.19 97 ASN A O 1
ATOM 755 N N . PRO A 1 98 ? -12.305 -3.514 -8.961 1 94.88 98 PRO A N 1
ATOM 756 C CA . PRO A 1 98 ? -11.586 -3.758 -7.715 1 94.88 98 PRO A CA 1
ATOM 757 C C . PRO A 1 98 ? -10.484 -2.727 -7.461 1 94.88 98 PRO A C 1
ATOM 759 O O . PRO A 1 98 ? -10.062 -2.541 -6.316 1 94.88 98 PRO A O 1
ATOM 762 N N . GLY A 1 99 ? -10 -2.035 -8.586 1 93.75 99 GLY A N 1
ATOM 763 C CA . GLY A 1 99 ? -8.758 -1.285 -8.5 1 93.75 99 GLY A CA 1
ATOM 764 C C . GLY A 1 99 ? -7.531 -2.172 -8.422 1 93.75 99 GLY A C 1
ATOM 765 O O . GLY A 1 99 ? -7.641 -3.373 -8.172 1 93.75 99 GLY A O 1
ATOM 766 N N . PHE A 1 100 ? -6.473 -1.665 -8.695 1 95.44 100 PHE A N 1
ATOM 767 C CA . PHE A 1 100 ? -5.195 -2.363 -8.68 1 95.44 100 PHE A CA 1
ATOM 768 C C . PHE A 1 100 ? -4.055 -1.396 -8.375 1 95.44 100 PHE A C 1
ATOM 770 O O . PHE A 1 100 ? -3.697 -0.566 -9.211 1 95.44 100 PHE A O 1
ATOM 777 N N . VAL A 1 101 ? -3.516 -1.396 -7.16 1 97.06 101 VAL A N 1
ATOM 778 C CA . VAL A 1 101 ? -2.428 -0.525 -6.727 1 97.06 101 VAL A CA 1
ATOM 779 C C . VAL A 1 101 ? -1.154 -1.347 -6.531 1 97.06 101 VAL A C 1
ATOM 781 O O . VAL A 1 101 ? -1.004 -2.041 -5.523 1 97.06 101 VAL A O 1
ATOM 784 N N . ILE A 1 102 ? -0.216 -1.273 -7.465 1 97.62 102 ILE A N 1
ATOM 785 C CA . ILE A 1 102 ? 1.088 -1.91 -7.312 1 97.62 102 ILE A CA 1
ATOM 786 C C . ILE A 1 102 ? 1.993 -1.032 -6.453 1 97.62 102 ILE A C 1
ATOM 788 O O . ILE A 1 102 ? 2.463 0.015 -6.902 1 97.62 102 ILE A O 1
ATOM 792 N N . ILE A 1 103 ? 2.35 -1.497 -5.273 1 97.88 103 ILE A N 1
ATOM 793 C CA . ILE A 1 103 ? 2.869 -0.654 -4.203 1 97.88 103 ILE A CA 1
ATOM 794 C C . ILE A 1 103 ? 4.168 0.013 -4.656 1 97.88 103 ILE A C 1
ATOM 796 O O . ILE A 1 103 ? 4.254 1.242 -4.707 1 97.88 103 ILE A O 1
ATOM 800 N N . PRO A 1 104 ? 5.195 -0.761 -5.086 1 97.12 104 PRO A N 1
ATOM 801 C CA . PRO A 1 104 ? 6.445 -0.078 -5.422 1 97.12 104 PRO A CA 1
ATOM 802 C C . PRO A 1 104 ? 6.297 0.865 -6.613 1 97.12 104 PRO A C 1
ATOM 804 O O . PRO A 1 104 ? 6.855 1.967 -6.605 1 97.12 104 PRO A O 1
ATOM 807 N N . ASN A 1 105 ? 5.578 0.504 -7.652 1 96.62 105 ASN A N 1
ATOM 808 C CA . ASN A 1 105 ? 5.395 1.34 -8.836 1 96.62 105 ASN A CA 1
ATOM 809 C C . ASN A 1 105 ? 4.645 2.627 -8.5 1 96.62 105 ASN A C 1
ATOM 811 O O . ASN A 1 105 ? 5.023 3.707 -8.961 1 96.62 105 ASN A O 1
ATOM 815 N N . SER A 1 106 ? 3.529 2.486 -7.727 1 96.75 106 SER A N 1
ATOM 816 C CA . SER A 1 106 ? 2.74 3.656 -7.352 1 96.75 106 SER A CA 1
ATOM 817 C C . SER A 1 106 ? 3.598 4.699 -6.641 1 96.75 106 SER A C 1
ATOM 819 O O . SER A 1 106 ? 3.434 5.898 -6.859 1 96.75 106 SER A O 1
ATOM 821 N N . ILE A 1 107 ? 4.516 4.223 -5.855 1 97.19 107 ILE A N 1
ATOM 822 C CA . ILE A 1 107 ? 5.297 5.117 -5.008 1 97.19 107 ILE A CA 1
ATOM 823 C C . ILE A 1 107 ? 6.488 5.66 -5.789 1 97.19 107 ILE A C 1
ATOM 825 O O . ILE A 1 107 ? 6.688 6.875 -5.863 1 97.19 107 ILE A O 1
ATOM 829 N N . PHE A 1 108 ? 7.188 4.816 -6.457 1 95.75 108 PHE A N 1
ATOM 830 C CA . PHE A 1 108 ? 8.492 5.23 -6.957 1 95.75 108 PHE A CA 1
ATOM 831 C C . PHE A 1 108 ? 8.398 5.688 -8.406 1 95.75 108 PHE A C 1
ATOM 833 O O . PHE A 1 108 ? 9.32 6.324 -8.922 1 95.75 108 PHE A O 1
ATOM 840 N N . ALA A 1 109 ? 7.254 5.406 -9.07 1 94.38 109 ALA A N 1
ATOM 841 C CA . ALA A 1 109 ? 7.082 5.84 -10.461 1 94.38 109 ALA A CA 1
ATOM 842 C C . ALA A 1 109 ? 5.938 6.84 -10.586 1 94.38 109 ALA A C 1
ATOM 844 O O . ALA A 1 109 ? 5.355 6.992 -11.656 1 94.38 109 ALA A O 1
ATOM 845 N N . SER A 1 110 ? 5.59 7.422 -9.484 1 95.75 110 SER A N 1
ATOM 846 C CA . SER A 1 110 ? 4.52 8.414 -9.523 1 95.75 110 SER A CA 1
ATOM 847 C C . SER A 1 110 ? 4.895 9.609 -10.391 1 95.75 110 SER A C 1
ATOM 849 O O . SER A 1 110 ? 6.07 9.977 -10.469 1 95.75 110 SER A O 1
ATOM 851 N N . ASN A 1 111 ? 3.928 10.18 -11.016 1 95.12 111 ASN A N 1
ATOM 852 C CA . ASN A 1 111 ? 4.094 11.391 -11.82 1 95.12 111 ASN A CA 1
ATOM 853 C C . ASN A 1 111 ? 3.037 12.438 -11.477 1 95.12 111 ASN A C 1
ATOM 855 O O . ASN A 1 111 ? 1.851 12.242 -11.742 1 95.12 111 ASN A O 1
ATOM 859 N N . PRO A 1 112 ? 3.398 13.641 -10.992 1 96.94 112 PRO A N 1
ATOM 860 C CA . PRO A 1 112 ? 4.758 14.008 -10.602 1 96.94 112 PRO A CA 1
ATOM 861 C C . PRO A 1 112 ? 5.316 13.125 -9.484 1 96.94 112 PRO A C 1
ATOM 863 O O . PRO A 1 112 ? 4.57 12.359 -8.875 1 96.94 112 PRO A O 1
ATOM 866 N N . PRO A 1 113 ? 6.66 13.141 -9.281 1 96.5 113 PRO A N 1
ATOM 867 C CA . PRO A 1 113 ? 7.25 12.297 -8.242 1 96.5 113 PRO A CA 1
ATOM 868 C C . PRO A 1 113 ? 6.902 12.773 -6.828 1 96.5 113 PRO A C 1
ATOM 870 O O . PRO A 1 113 ? 6.801 13.977 -6.586 1 96.5 113 PRO A O 1
ATOM 873 N N . ILE A 1 114 ? 6.727 11.812 -5.938 1 96.75 114 ILE A N 1
ATOM 874 C CA . ILE A 1 114 ? 6.684 12.133 -4.516 1 96.75 114 ILE A CA 1
ATOM 875 C C . ILE A 1 114 ? 8 12.781 -4.09 1 96.75 114 ILE A C 1
ATOM 877 O O . ILE A 1 114 ? 9.07 12.375 -4.543 1 96.75 114 ILE A O 1
ATOM 881 N N . SER A 1 115 ? 7.887 13.773 -3.24 1 96.44 115 SER A N 1
ATOM 882 C CA . SER A 1 115 ? 9.086 14.477 -2.807 1 96.44 115 SER A CA 1
ATOM 883 C C . SER A 1 115 ? 10.078 13.523 -2.141 1 96.44 115 SER A C 1
ATOM 885 O O . SER A 1 115 ? 9.68 12.617 -1.411 1 96.44 115 SER A O 1
ATOM 887 N N . ASP A 1 116 ? 11.352 13.812 -2.311 1 96.38 116 ASP A N 1
ATOM 888 C CA . ASP A 1 116 ? 12.406 12.992 -1.721 1 96.38 116 ASP A CA 1
ATOM 889 C C . ASP A 1 116 ? 12.32 13 -0.196 1 96.38 116 ASP A C 1
ATOM 891 O O . ASP A 1 116 ? 12.641 12 0.454 1 96.38 116 ASP A O 1
ATOM 895 N N . ASP A 1 117 ? 11.961 14.109 0.397 1 96.69 117 ASP A N 1
ATOM 896 C CA . ASP A 1 117 ? 11.875 14.219 1.851 1 96.69 117 ASP A CA 1
ATOM 897 C C . ASP A 1 117 ? 10.859 13.234 2.424 1 96.69 117 ASP A C 1
ATOM 899 O O . ASP A 1 117 ? 11.109 12.609 3.459 1 96.69 117 ASP A O 1
ATOM 903 N N . ILE A 1 118 ? 9.758 13.062 1.771 1 97.56 118 ILE A N 1
ATOM 904 C CA . ILE A 1 118 ? 8.711 12.156 2.217 1 97.56 118 ILE A CA 1
ATOM 905 C C . ILE A 1 118 ? 9.203 10.711 2.127 1 97.56 118 ILE A C 1
ATOM 907 O O . ILE A 1 118 ? 9.039 9.938 3.07 1 97.56 118 ILE A O 1
ATOM 911 N N . LEU A 1 119 ? 9.805 10.375 0.987 1 97.5 119 LEU A N 1
ATOM 912 C CA . LEU A 1 119 ? 10.297 9.008 0.807 1 97.5 119 LEU A CA 1
ATOM 913 C C . LEU A 1 119 ? 11.438 8.711 1.769 1 97.5 119 LEU A C 1
ATOM 915 O O . LEU A 1 119 ? 11.531 7.609 2.311 1 97.5 119 LEU A O 1
ATOM 919 N N . ALA A 1 120 ? 12.312 9.734 1.934 1 97.31 120 ALA A N 1
ATOM 920 C CA . ALA A 1 120 ? 13.445 9.555 2.84 1 97.31 120 ALA A CA 1
ATOM 921 C C . ALA A 1 120 ? 12.969 9.258 4.258 1 97.31 120 ALA A C 1
ATOM 923 O O . ALA A 1 120 ? 13.461 8.328 4.898 1 97.31 120 ALA A O 1
ATOM 924 N N . GLN A 1 121 ? 12.055 9.984 4.766 1 96.88 121 GLN A N 1
ATOM 925 C CA . GLN A 1 121 ? 11.547 9.773 6.113 1 96.88 121 GLN A CA 1
ATOM 926 C C . GLN A 1 121 ? 10.695 8.508 6.188 1 96.88 121 GLN A C 1
ATOM 928 O O . GLN A 1 121 ? 10.828 7.719 7.121 1 96.88 121 GLN A O 1
ATOM 933 N N . GLY A 1 122 ? 9.883 8.297 5.16 1 96.06 122 GLY A N 1
ATOM 934 C CA . GLY A 1 122 ? 8.977 7.16 5.164 1 96.06 122 GLY A CA 1
ATOM 935 C C . GLY A 1 122 ? 9.695 5.824 5.09 1 96.06 122 GLY A C 1
ATOM 936 O O . 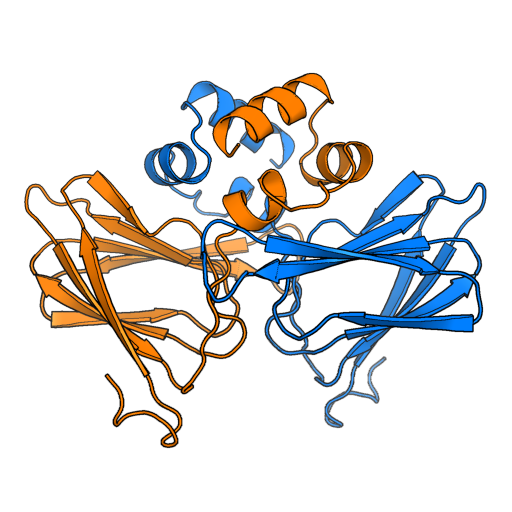GLY A 1 122 ? 9.305 4.863 5.75 1 96.06 122 GLY A O 1
ATOM 937 N N . PHE A 1 123 ? 10.695 5.754 4.305 1 95.56 123 PHE A N 1
ATOM 938 C CA . PHE A 1 123 ? 11.422 4.504 4.09 1 95.56 123 PHE A CA 1
ATOM 939 C C . PHE A 1 123 ? 12.734 4.504 4.855 1 95.56 123 PHE A C 1
ATOM 941 O O . PHE A 1 123 ? 13.492 3.529 4.805 1 95.56 123 PHE A O 1
ATOM 948 N N . GLN A 1 124 ? 12.984 5.605 5.555 1 95.44 124 GLN A N 1
ATOM 949 C CA . GLN A 1 124 ? 14.242 5.734 6.285 1 95.44 124 GLN A CA 1
ATOM 950 C C . GLN A 1 124 ? 15.438 5.562 5.359 1 95.44 124 GLN A C 1
ATOM 952 O O . GLN A 1 124 ? 16.344 4.773 5.641 1 95.44 124 GLN A O 1
ATOM 957 N N . LEU A 1 125 ? 15.43 6.262 4.246 1 95.38 125 LEU A N 1
ATOM 958 C CA . LEU A 1 125 ? 16.484 6.246 3.236 1 95.38 125 LEU A CA 1
ATOM 959 C C . LEU A 1 125 ? 17.078 7.637 3.047 1 95.38 125 LEU A C 1
ATOM 961 O O . LEU A 1 125 ? 16.484 8.633 3.449 1 95.38 125 LEU A O 1
ATOM 965 N N . ASN A 1 126 ? 18.234 7.617 2.457 1 95.44 126 ASN A N 1
ATOM 966 C CA . ASN A 1 126 ? 18.781 8.906 2.041 1 95.44 126 ASN A CA 1
ATOM 967 C C . ASN A 1 126 ? 18.469 9.195 0.575 1 95.44 126 ASN A C 1
ATOM 969 O O . ASN A 1 126 ? 17.938 8.344 -0.133 1 95.44 126 ASN A O 1
ATOM 973 N N . LYS A 1 127 ? 18.781 10.398 0.119 1 95.5 127 LYS A N 1
ATOM 974 C CA . LYS A 1 127 ? 18.359 10.875 -1.201 1 95.5 127 LYS A CA 1
ATOM 975 C C . LYS A 1 127 ? 19.016 10.047 -2.307 1 95.5 127 LYS A C 1
ATOM 977 O O . LYS A 1 127 ? 18.422 9.828 -3.361 1 95.5 127 LYS A O 1
ATOM 982 N N . THR A 1 128 ? 20.25 9.602 -2.051 1 95.62 128 THR A N 1
ATOM 983 C CA . THR A 1 128 ? 20.953 8.773 -3.035 1 95.62 128 THR A CA 1
ATOM 984 C C . THR A 1 128 ? 20.25 7.434 -3.211 1 95.62 128 THR A C 1
ATOM 986 O O . THR A 1 128 ? 20.062 6.965 -4.336 1 95.62 128 THR A O 1
ATOM 989 N N . GLN A 1 129 ? 19.906 6.785 -2.156 1 93.56 129 GLN A N 1
ATOM 990 C CA . GLN A 1 129 ? 19.188 5.52 -2.182 1 93.56 129 GLN A CA 1
ATOM 991 C C . GLN A 1 129 ? 17.844 5.664 -2.896 1 93.56 129 GLN A C 1
ATOM 993 O O . GLN A 1 129 ? 17.453 4.789 -3.67 1 93.56 129 GLN A O 1
ATOM 998 N N . ILE A 1 130 ? 17.188 6.793 -2.652 1 95.31 130 ILE A N 1
ATOM 999 C CA . ILE A 1 130 ? 15.898 7.059 -3.275 1 95.31 130 ILE A CA 1
ATOM 1000 C C . ILE A 1 130 ? 16.078 7.188 -4.789 1 95.31 130 ILE A C 1
ATOM 1002 O O . ILE A 1 130 ? 15.297 6.617 -5.559 1 95.31 130 ILE A O 1
ATOM 1006 N N . ALA A 1 131 ? 17.078 7.93 -5.184 1 95.44 131 ALA A N 1
ATOM 1007 C CA . ALA A 1 131 ? 17.344 8.117 -6.605 1 95.44 131 ALA A CA 1
ATOM 1008 C C . ALA A 1 131 ? 17.625 6.781 -7.293 1 95.44 131 ALA A C 1
ATOM 1010 O O . ALA A 1 131 ? 17.156 6.543 -8.414 1 95.44 131 ALA A O 1
ATOM 1011 N N . GLU A 1 132 ? 18.328 5.934 -6.641 1 93.19 132 GLU A N 1
ATOM 1012 C CA . GLU A 1 132 ? 18.641 4.613 -7.18 1 93.19 132 GLU A CA 1
ATOM 1013 C C . GLU A 1 132 ? 17.391 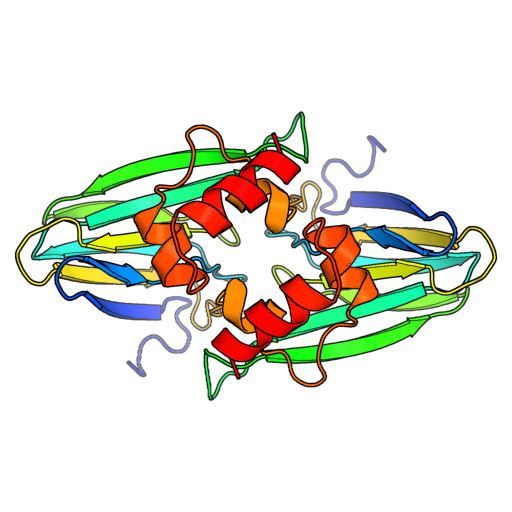3.764 -7.332 1 93.19 132 GLU A C 1
ATOM 1015 O O . GLU A 1 132 ? 17.219 3.072 -8.336 1 93.19 132 GLU A O 1
ATOM 1020 N N . LEU A 1 133 ? 16.594 3.824 -6.352 1 91.81 133 LEU A N 1
ATOM 1021 C CA . LEU A 1 133 ? 15.352 3.055 -6.398 1 91.81 133 LEU A CA 1
ATOM 1022 C C . LEU A 1 133 ? 14.438 3.564 -7.504 1 91.81 133 LEU A C 1
ATOM 1024 O O . LEU A 1 133 ? 13.836 2.771 -8.234 1 91.81 133 LEU A O 1
ATOM 1028 N N . ARG A 1 134 ? 14.305 4.879 -7.637 1 93.94 134 ARG A N 1
ATOM 1029 C CA . ARG A 1 134 ? 13.461 5.477 -8.664 1 93.94 134 ARG A CA 1
ATOM 1030 C C . ARG A 1 134 ? 13.914 5.062 -10.062 1 93.94 134 ARG A C 1
ATOM 1032 O O . ARG A 1 134 ? 13.094 4.8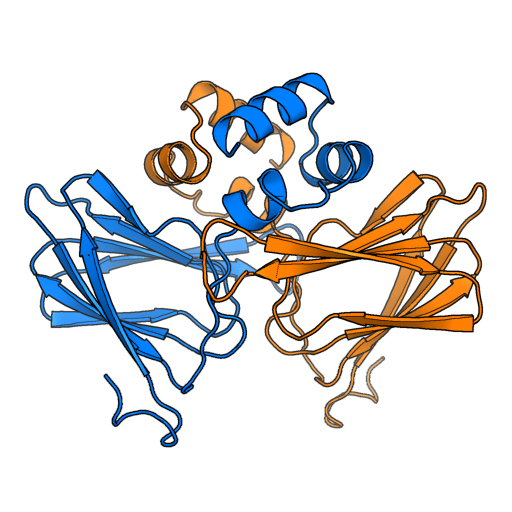48 -10.953 1 93.94 134 ARG A O 1
ATOM 1039 N N . LYS A 1 135 ? 15.211 4.953 -10.227 1 93.25 135 LYS A N 1
ATOM 1040 C CA . LYS A 1 135 ? 15.766 4.582 -11.523 1 93.25 135 LYS A CA 1
ATOM 1041 C C . LYS A 1 135 ? 15.312 3.188 -11.938 1 93.25 135 LYS A C 1
ATOM 1043 O O . LYS A 1 135 ? 15.188 2.898 -13.133 1 93.25 135 LYS A O 1
ATOM 1048 N N . LYS A 1 136 ? 14.992 2.406 -10.898 1 92.06 136 LYS A N 1
ATOM 1049 C CA . LYS A 1 136 ? 14.586 1.03 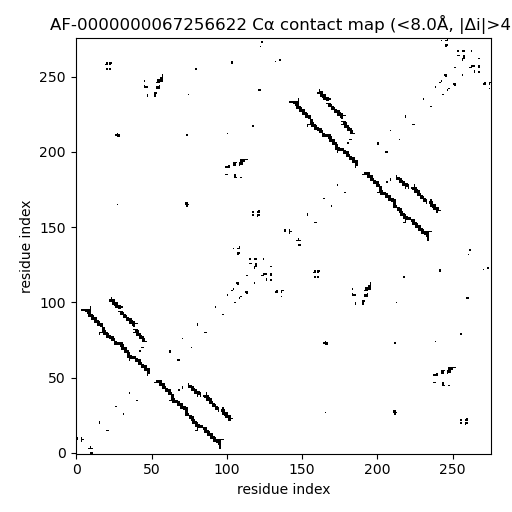-11.18 1 92.06 136 LYS A CA 1
ATOM 1050 C C . LYS A 1 136 ? 13.164 0.977 -11.734 1 92.06 136 LYS A C 1
ATOM 1052 O O . LYS A 1 136 ? 12.758 -0.038 -12.305 1 92.06 136 LYS A O 1
ATOM 1057 N N . PHE A 1 137 ? 12.367 2.021 -11.523 1 92 137 PHE A N 1
ATOM 1058 C CA . PHE A 1 137 ? 10.969 2.02 -11.93 1 92 137 PHE A CA 1
ATOM 1059 C C . PHE A 1 137 ? 10.719 3.029 -13.039 1 92 137 PHE A C 1
ATOM 1061 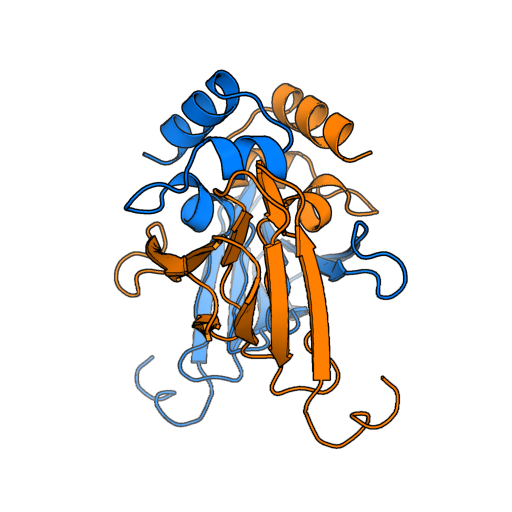O O . PHE A 1 137 ? 9.586 3.195 -13.5 1 92 137 PHE A O 1
ATOM 1068 N N . SER A 1 138 ? 11.703 3.877 -13.469 1 81 138 SER A N 1
ATOM 1069 C CA . SER A 1 138 ? 11.594 4.832 -14.57 1 81 138 SER A CA 1
ATOM 1070 C C . SER A 1 138 ? 11.773 4.148 -15.914 1 81 138 SER A C 1
ATOM 1072 O O . SER A 1 138 ? 12.492 3.15 -16.016 1 81 138 SER A O 1
ATOM 1074 N N . MET B 1 1 ? -12.164 8.211 20.609 1 37.06 1 MET B N 1
ATOM 1075 C CA . MET B 1 1 ? -13.359 8.664 21.328 1 37.06 1 MET B CA 1
ATOM 1076 C C . MET B 1 1 ? -14.469 7.621 21.25 1 37.06 1 MET B C 1
ATOM 1078 O O . MET B 1 1 ? -14.828 7.176 20.156 1 37.06 1 MET B O 1
ATOM 1082 N N . PRO B 1 2 ? -14.797 7.066 22.25 1 43.06 2 PRO B N 1
ATOM 1083 C CA . PRO B 1 2 ? -15.781 5.996 22.406 1 43.06 2 PRO B CA 1
ATOM 1084 C C . PRO B 1 2 ? -17.031 6.211 21.562 1 43.06 2 PRO B C 1
ATOM 1086 O O . PRO B 1 2 ? -17.656 5.242 21.109 1 43.06 2 PRO B O 1
ATOM 1089 N N . GLY B 1 3 ? -17.609 7.41 21.578 1 44.38 3 GLY B N 1
ATOM 1090 C CA . GLY B 1 3 ? -18.984 7.582 21.156 1 44.38 3 GLY B CA 1
ATOM 1091 C C . GLY B 1 3 ? -19.203 7.27 19.672 1 44.38 3 GLY B C 1
ATOM 1092 O O . GLY B 1 3 ? -20.344 7.227 19.203 1 44.38 3 GLY B O 1
ATOM 1093 N N . LEU B 1 4 ? -18.125 7.461 18.906 1 53.06 4 LEU B N 1
ATOM 1094 C CA . LEU B 1 4 ? -18.344 7.301 17.469 1 53.06 4 LEU B CA 1
ATOM 1095 C C . LEU B 1 4 ? -18.344 5.824 17.078 1 53.06 4 LEU B C 1
ATOM 1097 O O . LEU B 1 4 ? -18.453 5.488 15.898 1 53.06 4 LEU B O 1
ATOM 1101 N N . ASN B 1 5 ? -18.438 4.969 18.203 1 56.75 5 ASN B N 1
ATOM 1102 C CA . ASN B 1 5 ? -18.516 3.52 18.047 1 56.75 5 ASN B CA 1
ATOM 1103 C C . ASN B 1 5 ? -19.906 3.078 17.594 1 56.75 5 ASN B C 1
ATOM 1105 O O . ASN B 1 5 ? -20.922 3.551 18.109 1 56.75 5 ASN B O 1
ATOM 1109 N N . THR B 1 6 ? -20.188 3.049 16.422 1 66.06 6 THR B N 1
ATOM 1110 C CA . THR B 1 6 ? -21.359 2.406 15.828 1 66.06 6 THR B CA 1
ATOM 1111 C C . THR B 1 6 ? -22 3.311 14.781 1 66.06 6 THR B C 1
ATOM 1113 O O . THR B 1 6 ? -22.984 2.932 14.148 1 66.06 6 THR B O 1
ATOM 1116 N N . LEU B 1 7 ? -21.422 4.48 14.758 1 79 7 LEU B N 1
ATOM 1117 C CA . LEU B 1 7 ? -22.125 5.387 13.859 1 79 7 LEU B CA 1
ATOM 1118 C C . LEU B 1 7 ? -21.453 5.398 12.484 1 79 7 LEU B C 1
ATOM 1120 O O . LEU B 1 7 ? -21.844 6.184 11.609 1 79 7 LEU B O 1
ATOM 1124 N N . GLY B 1 8 ? -20.531 4.637 12.328 1 91.19 8 GLY B N 1
ATOM 1125 C CA . GLY B 1 8 ? -19.922 4.52 11.008 1 91.19 8 GLY B CA 1
ATOM 1126 C C . GLY B 1 8 ? -18.906 5.605 10.711 1 91.19 8 GLY B C 1
ATOM 1127 O O . GLY B 1 8 ? -18.594 5.875 9.555 1 91.19 8 GLY B O 1
ATOM 1128 N N . ILE B 1 9 ? -18.609 6.328 11.797 1 93.25 9 ILE B N 1
ATOM 1129 C CA . ILE B 1 9 ? -17.641 7.41 11.656 1 93.25 9 ILE B CA 1
ATOM 1130 C C . ILE B 1 9 ? -16.609 7.328 12.766 1 93.25 9 ILE B C 1
ATOM 1132 O O . ILE B 1 9 ? -16.891 6.844 13.859 1 93.25 9 ILE B O 1
ATOM 1136 N N . SER B 1 10 ? -15.359 7.668 12.484 1 95.12 10 SER B N 1
ATOM 1137 C CA . SER B 1 10 ? -14.312 7.809 13.492 1 95.12 10 SER B CA 1
ATOM 1138 C C . SER B 1 10 ? -13.422 9.008 13.195 1 95.12 10 SER B C 1
ATOM 1140 O O . SER B 1 10 ? -13.469 9.57 12.102 1 95.12 10 SER B O 1
ATOM 1142 N N . LEU B 1 11 ? -12.773 9.492 14.227 1 95.44 11 LEU B N 1
ATOM 1143 C CA . LEU B 1 11 ? -11.922 10.672 14.125 1 95.44 11 LEU B CA 1
ATOM 1144 C C . LEU B 1 11 ? -10.523 10.375 14.664 1 95.44 11 LEU B C 1
ATOM 1146 O O . LEU B 1 11 ? -10.367 9.539 15.555 1 95.44 11 LEU B O 1
ATOM 1150 N N . ALA B 1 12 ? -9.555 11.016 14.086 1 96.12 12 ALA B N 1
ATOM 1151 C CA . ALA B 1 12 ? -8.188 10.992 14.586 1 96.12 12 ALA B CA 1
ATOM 1152 C C . ALA B 1 12 ? -7.543 12.375 14.5 1 96.12 12 ALA B C 1
ATOM 1154 O O . ALA B 1 12 ? -7.844 13.148 13.594 1 96.12 12 ALA B O 1
ATOM 1155 N N . ARG B 1 13 ? -6.699 12.648 15.453 1 97.56 13 ARG B N 1
ATOM 1156 C CA . ARG B 1 13 ? -5.918 13.883 15.438 1 97.56 13 ARG B CA 1
ATOM 1157 C C . ARG B 1 13 ? -4.445 13.594 15.156 1 97.56 13 ARG B C 1
ATOM 1159 O O . ARG B 1 13 ? -3.883 12.633 15.688 1 97.56 13 ARG B O 1
ATOM 1166 N N . ALA B 1 14 ? -3.834 14.375 14.258 1 98.06 14 ALA B N 1
ATOM 1167 C CA . ALA B 1 14 ? -2.402 14.289 13.977 1 98.06 14 ALA B CA 1
ATOM 1168 C C . ALA B 1 14 ? -1.69 15.586 14.359 1 98.06 14 ALA B C 1
ATOM 1170 O O . ALA B 1 14 ? -2.061 16.656 13.891 1 98.06 14 ALA B O 1
ATOM 1171 N N . ASP B 1 15 ? -0.753 15.492 15.195 1 98.69 15 ASP B N 1
ATOM 1172 C CA . ASP B 1 15 ? 0.163 16.578 15.516 1 98.69 15 ASP B CA 1
ATOM 1173 C C . ASP B 1 15 ? 1.522 16.375 14.852 1 98.69 15 ASP B C 1
ATOM 1175 O O . ASP B 1 15 ? 2.236 15.414 15.18 1 98.69 15 ASP B O 1
ATOM 1179 N N . LEU B 1 16 ? 1.903 17.328 13.938 1 98.69 16 LEU B N 1
ATOM 1180 C CA . LEU B 1 16 ? 3.119 17.156 13.148 1 98.69 16 LEU B CA 1
ATOM 1181 C C . LEU B 1 16 ? 4.129 18.25 13.469 1 98.69 16 LEU B C 1
ATOM 1183 O O . LEU B 1 16 ? 3.844 19.438 13.297 1 98.69 16 LEU B O 1
ATOM 1187 N N . GLU B 1 17 ? 5.281 17.812 14 1 98.69 17 GLU B N 1
ATOM 1188 C CA . GLU B 1 17 ? 6.375 18.781 14.125 1 98.69 17 GLU B CA 1
ATOM 1189 C C . GLU B 1 17 ? 6.84 19.266 12.758 1 98.69 17 GLU B C 1
ATOM 1191 O O . GLU B 1 17 ? 6.551 18.641 11.742 1 98.69 17 GLU B O 1
ATOM 1196 N N . PRO B 1 18 ? 7.543 20.422 12.758 1 98.56 18 PRO B N 1
ATOM 1197 C CA . PRO B 1 18 ? 8.078 20.875 11.477 1 98.56 18 PRO B CA 1
ATOM 1198 C C . PRO B 1 18 ? 8.914 19.812 10.773 1 98.56 18 PRO B C 1
ATOM 1200 O O . PRO B 1 18 ? 9.727 19.141 11.422 1 98.56 18 PRO B O 1
ATOM 1203 N N . GLN B 1 19 ? 8.609 19.578 9.508 1 98 19 GLN B N 1
ATOM 1204 C CA . GLN B 1 19 ? 9.352 18.688 8.617 1 98 19 GLN B CA 1
ATOM 1205 C C . GLN B 1 19 ? 9.117 17.234 8.984 1 98 19 GLN B C 1
ATOM 1207 O O . GLN B 1 19 ? 9.922 16.359 8.641 1 98 19 GLN B O 1
ATOM 1212 N N . SER B 1 20 ? 8.07 16.969 9.672 1 98.12 20 SER B N 1
ATOM 1213 C CA . SER B 1 20 ? 7.707 15.578 9.945 1 98.12 20 SER B CA 1
ATOM 1214 C C . SER B 1 20 ? 6.551 15.125 9.055 1 98.12 20 SER B C 1
ATOM 1216 O O . SER B 1 20 ? 5.902 15.945 8.406 1 98.12 20 SER B O 1
ATOM 1218 N N . ILE B 1 21 ? 6.391 13.805 9.047 1 98.19 21 ILE B N 1
ATOM 1219 C CA . ILE B 1 21 ? 5.391 13.273 8.133 1 98.19 21 ILE B CA 1
ATOM 1220 C C . ILE B 1 21 ? 4.48 12.297 8.875 1 98.19 21 ILE B C 1
ATOM 1222 O O . ILE B 1 21 ? 4.859 11.75 9.914 1 98.19 21 ILE B O 1
ATOM 1226 N N . VAL B 1 22 ? 3.223 12.156 8.5 1 97.88 22 VAL B N 1
ATOM 1227 C CA . VAL B 1 22 ? 2.533 10.875 8.539 1 97.88 22 VAL B CA 1
ATOM 1228 C C . VAL B 1 22 ? 2.924 10.039 7.324 1 97.88 22 VAL B C 1
ATOM 1230 O O . VAL B 1 22 ? 2.611 10.398 6.188 1 97.88 22 VAL B O 1
ATOM 1233 N N . PRO B 1 23 ? 3.582 8.961 7.566 1 96.44 23 PRO B N 1
ATOM 1234 C CA . PRO B 1 23 ? 4.199 8.25 6.445 1 96.44 23 PRO B CA 1
ATOM 1235 C C . PRO B 1 23 ? 3.172 7.719 5.445 1 96.44 23 PRO B C 1
ATOM 1237 O O . PRO B 1 23 ? 1.965 7.824 5.684 1 96.44 23 PRO B O 1
ATOM 1240 N N . LEU B 1 24 ? 3.686 7.258 4.262 1 98.44 24 LEU B N 1
ATOM 1241 C CA . LEU B 1 24 ? 2.832 6.633 3.258 1 98.44 24 LEU B CA 1
ATOM 1242 C C . LEU B 1 24 ? 2.004 5.508 3.873 1 98.44 24 LEU B C 1
ATOM 1244 O O . LEU B 1 24 ? 2.559 4.551 4.422 1 98.44 24 LEU B O 1
ATOM 1248 N N . HIS B 1 25 ? 0.718 5.672 3.793 1 98.62 25 HIS B N 1
ATOM 1249 C CA . HIS B 1 25 ? -0.192 4.703 4.395 1 98.62 25 HIS B CA 1
ATOM 1250 C C . HIS B 1 25 ? -1.516 4.652 3.639 1 98.62 25 HIS B C 1
ATOM 1252 O O . HIS B 1 25 ? -1.75 5.449 2.729 1 98.62 25 HIS B O 1
ATOM 1258 N N . THR B 1 26 ? -2.367 3.664 3.951 1 98.44 26 THR B N 1
ATOM 1259 C CA . THR B 1 26 ? -3.727 3.535 3.436 1 98.44 26 THR B CA 1
ATOM 1260 C C . THR B 1 26 ? -4.711 3.25 4.566 1 98.44 26 THR B C 1
ATOM 1262 O O . THR B 1 26 ? -4.309 2.826 5.652 1 98.44 26 THR B O 1
ATOM 1265 N N . HIS B 1 27 ? -5.941 3.545 4.332 1 98 27 HIS B N 1
ATOM 1266 C CA . HIS B 1 27 ? -7.086 3.078 5.105 1 98 27 HIS B CA 1
ATOM 1267 C C . HIS B 1 27 ? -7.977 2.158 4.273 1 98 27 HIS B C 1
ATOM 1269 O O . HIS B 1 27 ? -8.789 2.627 3.477 1 98 27 HIS B O 1
ATOM 1275 N N . PRO B 1 28 ? -7.867 0.833 4.527 1 96.56 28 PRO B N 1
ATOM 1276 C CA . PRO B 1 28 ? -8.562 -0.119 3.656 1 96.56 28 PRO B CA 1
ATOM 1277 C C . PRO B 1 28 ? -10.078 -0.046 3.793 1 96.56 28 PRO B C 1
ATOM 1279 O O . PRO B 1 28 ? -10.805 -0.519 2.914 1 96.56 28 PRO B O 1
ATOM 1282 N N . ARG B 1 29 ? -10.594 0.617 4.84 1 95.75 29 ARG B N 1
ATOM 1283 C CA . ARG B 1 29 ? -12.031 0.526 5.094 1 95.75 29 ARG B CA 1
ATOM 1284 C C . ARG B 1 29 ? -12.656 1.912 5.211 1 95.75 29 ARG B C 1
ATOM 1286 O O . ARG B 1 29 ? -13.75 2.062 5.762 1 95.75 29 ARG B O 1
ATOM 1293 N N . ALA B 1 30 ? -11.883 2.924 4.75 1 97.31 30 ALA B N 1
ATOM 1294 C CA . ALA B 1 30 ? -12.5 4.238 4.914 1 97.31 30 ALA B CA 1
ATOM 1295 C C . ALA B 1 30 ? -11.906 5.25 3.941 1 97.31 30 ALA B C 1
ATOM 1297 O O . ALA B 1 30 ? -10.703 5.219 3.662 1 97.31 30 ALA B O 1
ATOM 1298 N N . THR B 1 31 ? -12.734 6.074 3.422 1 98.19 31 THR B N 1
ATOM 1299 C CA . THR B 1 31 ? -12.328 7.383 2.928 1 98.19 31 THR B CA 1
ATOM 1300 C C . THR B 1 31 ? -11.969 8.312 4.086 1 98.19 31 THR B C 1
ATOM 1302 O O . THR B 1 31 ? -12.633 8.297 5.125 1 98.19 31 THR B O 1
ATOM 1305 N N . GLU B 1 32 ? -10.93 9.078 3.895 1 98.69 32 GLU B N 1
ATOM 1306 C CA . GLU B 1 32 ? -10.5 10.031 4.906 1 98.69 32 GLU B CA 1
ATOM 1307 C C . GLU B 1 32 ? -10.633 11.469 4.406 1 98.69 32 GLU B C 1
ATOM 1309 O O . GLU B 1 32 ? -10.234 11.773 3.281 1 98.69 32 GLU B O 1
ATOM 1314 N N . MET B 1 33 ? -11.234 12.281 5.156 1 98.69 33 MET B N 1
ATOM 1315 C CA . MET B 1 33 ? -11.195 13.734 4.969 1 98.69 33 MET B CA 1
ATOM 1316 C C . MET B 1 33 ? -10.352 14.398 6.047 1 98.69 33 MET B C 1
ATOM 1318 O O . MET B 1 33 ? -10.602 14.219 7.238 1 98.69 33 MET B O 1
ATOM 1322 N N . ILE B 1 34 ? -9.359 15.18 5.594 1 98.75 34 ILE B N 1
ATOM 1323 C CA . ILE B 1 34 ? -8.562 15.867 6.605 1 98.75 34 ILE B CA 1
ATOM 1324 C C . ILE B 1 34 ? -8.898 17.359 6.598 1 98.75 34 ILE B C 1
ATOM 1326 O O . ILE B 1 34 ? -9.172 17.938 5.543 1 98.75 34 ILE B O 1
ATOM 1330 N N . THR B 1 35 ? -8.914 17.906 7.719 1 98.75 35 THR B N 1
ATOM 1331 C CA . THR B 1 35 ? -9.023 19.344 7.938 1 98.75 35 THR B CA 1
ATOM 1332 C C . THR B 1 35 ? -7.805 19.875 8.68 1 98.75 35 THR B C 1
ATOM 1334 O O . THR B 1 35 ? -7.43 19.344 9.727 1 98.75 35 THR B O 1
ATOM 1337 N N . ILE B 1 36 ? -7.242 20.938 8.117 1 98.88 36 ILE B N 1
ATOM 1338 C CA . ILE B 1 36 ? -6.07 21.516 8.766 1 98.88 36 ILE B CA 1
ATOM 1339 C C . ILE B 1 36 ? -6.508 22.562 9.789 1 98.88 36 ILE B C 1
ATOM 1341 O O . ILE B 1 36 ? -7.219 23.516 9.445 1 98.88 36 ILE B O 1
ATOM 1345 N N . LEU B 1 37 ? -6.137 22.391 11.008 1 98.75 37 LEU B N 1
ATOM 1346 C CA . LEU B 1 37 ? -6.473 23.344 12.062 1 98.75 37 LEU B CA 1
ATOM 1347 C C . LEU B 1 37 ? -5.355 24.359 12.266 1 98.75 37 LEU B C 1
ATOM 1349 O O . LEU B 1 37 ? -5.617 25.531 12.539 1 98.75 37 LEU B O 1
ATOM 1353 N N . GLU B 1 38 ? -4.191 23.906 12.227 1 98.81 38 GLU B N 1
ATOM 1354 C CA . GLU B 1 38 ? -2.994 24.734 12.406 1 98.81 38 GLU B CA 1
ATOM 1355 C C . GLU B 1 38 ? -1.873 24.281 11.477 1 98.81 38 GLU B C 1
ATOM 1357 O O . GLU B 1 38 ? -1.705 23.078 11.227 1 98.81 38 GLU B O 1
ATOM 1362 N N . GLY B 1 39 ? -1.05 25.297 11.016 1 98.69 39 GLY B N 1
ATOM 1363 C CA . GLY B 1 39 ? 0.157 24.984 10.266 1 98.69 39 GLY B CA 1
ATOM 1364 C C . GLY B 1 39 ? -0.09 24.812 8.781 1 98.69 39 GLY B C 1
ATOM 1365 O O . GLY B 1 39 ? -1.161 25.156 8.281 1 98.69 39 GLY B O 1
ATOM 1366 N N . THR B 1 40 ? 0.948 24.453 8.039 1 98.81 40 THR B N 1
ATOM 1367 C CA . THR B 1 40 ? 0.95 24.25 6.598 1 98.81 40 THR B CA 1
ATOM 1368 C C . THR B 1 40 ? 1.36 22.828 6.25 1 98.81 40 THR B C 1
ATOM 1370 O O . THR B 1 40 ? 2.471 22.391 6.57 1 98.81 40 THR B O 1
ATOM 1373 N N . VAL B 1 41 ? 0.44 22.141 5.613 1 98.81 41 VAL B N 1
ATOM 1374 C CA . VAL B 1 41 ? 0.635 20.719 5.391 1 98.81 41 VAL B CA 1
ATOM 1375 C C . VAL B 1 41 ? 0.589 20.422 3.893 1 98.81 41 VAL B C 1
ATOM 1377 O O . VAL B 1 41 ? -0.326 20.859 3.193 1 98.81 41 VAL B O 1
ATOM 1380 N N . TYR B 1 42 ? 1.636 19.797 3.381 1 98.88 42 TYR B N 1
ATOM 1381 C CA . TYR B 1 42 ? 1.631 19.188 2.053 1 98.88 42 TYR B CA 1
ATOM 1382 C C . TYR B 1 42 ? 1.027 17.797 2.096 1 98.88 42 TYR B C 1
ATOM 1384 O O . TYR B 1 42 ? 1.511 16.922 2.824 1 98.88 42 TYR B O 1
ATOM 1392 N N . ALA B 1 43 ? -0.091 17.594 1.414 1 98.88 43 ALA B N 1
ATOM 1393 C CA . ALA B 1 43 ? -0.796 16.312 1.404 1 98.88 43 ALA B CA 1
ATOM 1394 C C . ALA B 1 43 ? -0.995 15.812 -0.022 1 98.88 43 ALA B C 1
ATOM 1396 O O . ALA B 1 43 ? -1.121 16.609 -0.957 1 98.88 43 ALA B O 1
ATOM 1397 N N . GLY B 1 44 ? -1.003 14.523 -0.162 1 98.75 44 GLY B N 1
ATOM 1398 C CA . GLY B 1 44 ? -1.266 13.945 -1.472 1 98.75 44 GLY B CA 1
ATOM 1399 C C . GLY B 1 44 ? -1.628 12.477 -1.416 1 98.75 44 GLY B C 1
ATOM 1400 O O . GLY B 1 44 ? -1.376 11.805 -0.411 1 98.75 44 GLY B O 1
ATOM 1401 N N . PHE B 1 45 ? -2.289 12 -2.445 1 98.81 45 PHE B N 1
ATOM 1402 C CA . PHE B 1 45 ? -2.576 10.578 -2.627 1 98.81 45 PHE B CA 1
ATOM 1403 C C . PHE B 1 45 ? -2.211 10.133 -4.035 1 98.81 45 PHE B C 1
ATOM 1405 O O . PHE B 1 45 ? -2.098 10.953 -4.945 1 98.81 45 PHE B O 1
ATOM 1412 N N . LEU B 1 46 ? -1.951 8.875 -4.168 1 98.31 46 LEU B N 1
ATOM 1413 C CA . LEU B 1 46 ? -1.567 8.273 -5.441 1 98.31 46 LEU B CA 1
ATOM 1414 C C . LEU B 1 46 ? -2.758 7.582 -6.098 1 98.31 46 LEU B C 1
ATOM 1416 O O . LEU B 1 46 ? -3.385 6.707 -5.492 1 98.31 46 LEU B O 1
ATOM 1420 N N . LEU B 1 47 ? -3.049 8.023 -7.297 1 96.75 47 LEU B N 1
ATOM 1421 C CA . LEU B 1 47 ? -4.121 7.422 -8.078 1 96.75 47 LEU B CA 1
ATOM 1422 C C . LEU B 1 47 ? -3.559 6.562 -9.203 1 96.75 47 LEU B C 1
ATOM 1424 O O . LEU B 1 47 ? -2.955 7.082 -10.148 1 96.75 47 LEU B O 1
ATOM 1428 N N . PRO B 1 48 ? -3.75 5.223 -9.062 1 92.19 48 PRO B N 1
ATOM 1429 C CA . PRO B 1 48 ? -3.283 4.379 -10.164 1 92.19 48 PRO B CA 1
ATOM 1430 C C . PRO B 1 48 ? -3.939 4.73 -11.492 1 92.19 48 PRO B C 1
ATOM 1432 O O . PRO B 1 48 ? -5.133 5.047 -11.539 1 92.19 48 PRO B O 1
ATOM 1435 N N . ASP B 1 49 ? -3.115 4.695 -12.523 1 88.88 49 ASP B N 1
ATOM 1436 C CA . ASP B 1 49 ? -3.629 4.938 -13.867 1 88.88 49 ASP B CA 1
ATOM 1437 C C . ASP B 1 49 ? -4.422 3.734 -14.375 1 88.88 49 ASP B C 1
ATOM 1439 O O . ASP B 1 49 ? -3.893 2.623 -14.453 1 88.88 49 ASP B O 1
ATOM 1443 N N . PRO B 1 50 ? -5.656 3.928 -14.766 1 81.38 50 PRO B N 1
ATOM 1444 C CA . PRO B 1 50 ? -6.469 2.795 -15.211 1 81.38 50 PRO B CA 1
ATOM 1445 C C . PRO B 1 50 ? -5.965 2.186 -16.516 1 81.38 50 PRO B C 1
ATOM 1447 O O . PRO B 1 50 ? -6.238 1.017 -16.797 1 81.38 50 PRO B O 1
ATOM 1450 N N . ALA B 1 51 ? -5.211 2.939 -17.328 1 86.94 51 ALA B N 1
ATOM 1451 C CA . ALA B 1 51 ? -4.754 2.482 -18.641 1 86.94 51 ALA B CA 1
ATOM 1452 C C . ALA B 1 51 ? -3.369 1.848 -18.547 1 86.94 51 ALA B C 1
ATOM 1454 O O . ALA B 1 51 ? -2.949 1.127 -19.453 1 86.94 51 ALA B O 1
ATOM 1455 N N . ASN B 1 52 ? -2.668 2.146 -17.469 1 90.62 52 ASN B N 1
ATOM 1456 C CA . ASN B 1 52 ? -1.323 1.627 -17.234 1 90.62 52 ASN B CA 1
ATOM 1457 C C . ASN B 1 52 ? -1.077 1.327 -15.766 1 90.62 52 ASN B C 1
ATOM 1459 O O . ASN B 1 52 ? -0.732 2.225 -14.992 1 90.62 52 ASN B O 1
ATOM 1463 N N . PHE B 1 53 ? -1.043 0.052 -15.391 1 85.81 53 PHE B N 1
ATOM 1464 C CA . PHE B 1 53 ? -0.997 -0.381 -14 1 85.81 53 PHE B CA 1
ATOM 1465 C C . PHE B 1 53 ? 0.353 -0.051 -13.375 1 85.81 53 PHE B C 1
ATOM 1467 O O . PHE B 1 53 ? 0.515 -0.136 -12.156 1 85.81 53 PHE B O 1
ATOM 1474 N N . PHE B 1 54 ? 1.303 0.379 -14.133 1 90.62 54 PHE B N 1
ATOM 1475 C CA . PHE B 1 54 ? 2.643 0.634 -13.609 1 90.62 54 PHE B CA 1
ATOM 1476 C C . PHE B 1 54 ? 2.84 2.119 -13.336 1 90.62 54 PHE B C 1
ATOM 1478 O O . PHE B 1 54 ? 3.902 2.531 -12.859 1 90.62 54 PHE B O 1
ATOM 1485 N N . GLU B 1 55 ? 1.774 2.828 -13.625 1 90.44 55 GLU B N 1
ATOM 1486 C CA . GLU B 1 55 ? 1.855 4.273 -13.438 1 90.44 55 GLU B CA 1
ATOM 1487 C C . GLU B 1 55 ? 0.8 4.762 -12.445 1 90.44 55 GLU B C 1
ATOM 1489 O O . GLU B 1 55 ? -0.248 4.133 -12.289 1 90.44 55 GLU B O 1
ATOM 1494 N N . SER B 1 56 ? 1.177 5.809 -11.75 1 95.38 56 SER B N 1
ATOM 1495 C CA . SER B 1 56 ? 0.235 6.484 -10.867 1 95.38 56 SER B CA 1
ATOM 1496 C C . SER B 1 56 ? 0.388 8 -10.945 1 95.38 56 SER B C 1
ATOM 1498 O O . SER B 1 56 ? 1.457 8.5 -11.297 1 95.38 56 SER B O 1
ATOM 1500 N N . ARG B 1 57 ? -0.688 8.656 -10.805 1 97.31 57 ARG B N 1
ATOM 1501 C CA . ARG B 1 57 ? -0.679 10.109 -10.703 1 97.31 57 ARG B CA 1
ATOM 1502 C C . ARG B 1 57 ? -0.722 10.555 -9.242 1 97.31 57 ARG B C 1
ATOM 1504 O O . ARG B 1 57 ? -1.531 10.055 -8.461 1 97.31 57 ARG B O 1
ATOM 1511 N N . LEU B 1 58 ? 0.173 11.422 -8.914 1 98.06 58 LEU B N 1
ATOM 1512 C CA . LEU B 1 58 ? 0.121 12.055 -7.602 1 98.06 58 LEU B CA 1
ATOM 1513 C C . LEU B 1 58 ? -0.787 13.281 -7.629 1 98.06 58 LEU B C 1
ATOM 1515 O O . LEU B 1 58 ? -0.53 14.234 -8.375 1 98.06 58 LEU B O 1
ATOM 1519 N N . PHE B 1 59 ? -1.856 13.234 -6.859 1 98.5 59 PHE B N 1
ATOM 1520 C CA . PHE B 1 59 ? -2.656 14.414 -6.551 1 98.5 59 PHE B CA 1
ATOM 1521 C C . PHE B 1 59 ? -2.238 15.023 -5.219 1 98.5 59 PHE B C 1
ATOM 1523 O O . PHE B 1 59 ? -2.266 14.344 -4.188 1 98.5 59 PHE B O 1
ATOM 1530 N N . SER B 1 60 ? -1.783 16.266 -5.227 1 98.5 60 SER B N 1
ATOM 1531 C CA . SER B 1 60 ? -1.275 16.859 -3.988 1 98.5 60 SER B CA 1
ATOM 1532 C C . SER B 1 60 ? -1.599 18.344 -3.904 1 98.5 60 SER B C 1
ATOM 1534 O O . SER B 1 60 ? -1.942 18.969 -4.91 1 98.5 60 SER B O 1
ATOM 1536 N N . LYS B 1 61 ? -1.582 18.828 -2.709 1 98.5 61 LYS B N 1
ATOM 1537 C CA . LYS B 1 61 ? -1.882 20.234 -2.426 1 98.5 61 LYS B CA 1
ATOM 1538 C C . LYS B 1 61 ? -1.22 20.672 -1.127 1 98.5 61 LYS B C 1
ATOM 1540 O O . LYS B 1 61 ? -1.039 19.875 -0.205 1 98.5 61 LYS B O 1
ATOM 1545 N N . ILE B 1 62 ? -0.776 21.922 -1.146 1 98.81 62 ILE B N 1
ATOM 1546 C CA . ILE B 1 62 ? -0.437 22.562 0.118 1 98.81 62 ILE B CA 1
ATOM 1547 C C . ILE B 1 62 ? -1.705 23.094 0.788 1 98.81 62 ILE B C 1
ATOM 1549 O O . ILE B 1 62 ? -2.494 23.812 0.166 1 98.81 62 ILE B O 1
ATOM 1553 N N . LEU B 1 63 ? -1.904 22.734 2.008 1 98.81 63 LEU B N 1
ATOM 1554 C CA . LEU B 1 63 ? -3.121 23.047 2.748 1 98.81 63 LEU B CA 1
ATOM 1555 C C . LEU B 1 63 ? -2.822 24 3.908 1 98.81 63 LEU B C 1
ATOM 1557 O O . LEU B 1 63 ? -1.802 23.859 4.586 1 98.81 63 LEU B O 1
ATOM 1561 N N . ASN B 1 64 ? -3.662 24.906 4.086 1 98.75 64 ASN B N 1
ATOM 1562 C CA . ASN B 1 64 ? -3.596 25.875 5.168 1 98.75 64 ASN B CA 1
ATOM 1563 C C . ASN B 1 64 ? -4.77 25.734 6.133 1 98.75 64 ASN B C 1
ATOM 1565 O O . ASN B 1 64 ? -5.727 25 5.844 1 98.75 64 ASN B O 1
ATOM 1569 N N . PRO B 1 65 ? -4.609 26.344 7.316 1 98.75 65 PRO B N 1
ATOM 1570 C CA . PRO B 1 65 ? -5.715 26.219 8.266 1 98.75 65 PRO B CA 1
ATOM 1571 C C . PRO B 1 65 ? -7.074 26.516 7.641 1 98.75 65 PRO B C 1
ATOM 1573 O O . PRO B 1 65 ? -7.23 27.531 6.949 1 98.75 65 PRO B O 1
ATOM 1576 N N . GLY B 1 66 ? -7.969 25.59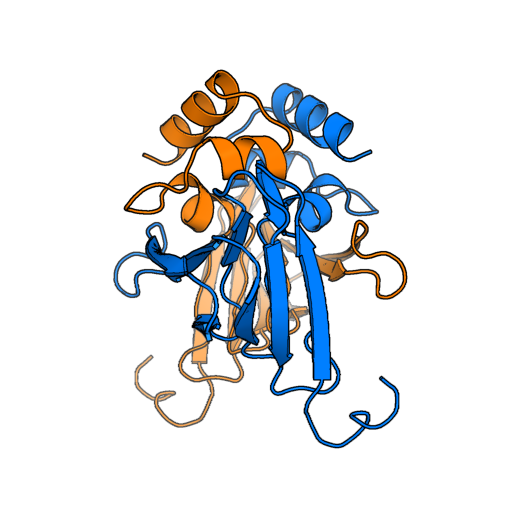4 7.816 1 98.75 66 GLY B N 1
ATOM 1577 C CA . GLY B 1 66 ? -9.305 25.719 7.262 1 98.75 66 GLY B CA 1
ATOM 1578 C C . GLY B 1 66 ? -9.508 24.922 5.988 1 98.75 66 GLY B C 1
ATOM 1579 O O . GLY B 1 66 ? -10.641 24.656 5.586 1 98.75 66 GLY B O 1
ATOM 1580 N N . ASP B 1 67 ? -8.391 24.547 5.336 1 98.81 67 ASP B N 1
ATOM 1581 C CA . ASP B 1 67 ? -8.5 23.75 4.113 1 98.81 67 ASP B CA 1
ATOM 1582 C C . ASP B 1 67 ? -8.891 22.312 4.422 1 98.81 67 ASP B C 1
ATOM 1584 O O . ASP B 1 67 ? -8.617 21.812 5.512 1 98.81 67 ASP B O 1
ATOM 1588 N N . VAL B 1 68 ? -9.555 21.719 3.432 1 98.75 68 VAL B N 1
ATOM 1589 C CA . VAL B 1 68 ? -9.969 20.312 3.496 1 98.75 68 VAL B CA 1
ATOM 1590 C C . VAL B 1 68 ? -9.414 19.547 2.295 1 98.75 68 VAL B C 1
ATOM 1592 O O . VAL B 1 68 ? -9.234 20.125 1.218 1 98.75 68 VAL B O 1
ATOM 1595 N N . PHE B 1 69 ? -9.109 18.375 2.496 1 98.75 69 PHE B N 1
ATOM 1596 C CA . PHE B 1 69 ? -8.609 17.484 1.461 1 98.75 69 PHE B CA 1
ATOM 1597 C C . PHE B 1 69 ? -9.117 16.062 1.677 1 98.75 69 PHE B C 1
ATOM 1599 O O . PHE B 1 69 ? -9.18 15.586 2.812 1 98.75 69 PHE B O 1
ATOM 1606 N N . VAL B 1 70 ? -9.523 15.344 0.603 1 98.81 70 VAL B N 1
ATOM 1607 C CA . VAL B 1 70 ? -10.109 14.008 0.723 1 98.81 70 VAL B CA 1
ATOM 1608 C C . VAL B 1 70 ? -9.156 12.969 0.144 1 98.81 70 VAL B C 1
ATOM 1610 O O . VAL B 1 70 ? -8.633 13.141 -0.962 1 98.81 70 VAL B O 1
ATOM 1613 N N . PHE B 1 71 ? -8.852 11.969 0.967 1 98.75 71 PHE B N 1
ATOM 1614 C CA . PHE B 1 71 ? -8.133 10.789 0.518 1 98.75 71 PHE B CA 1
ATOM 1615 C C . PHE B 1 71 ? -9.094 9.641 0.245 1 98.75 71 PHE B C 1
ATOM 1617 O O . PHE B 1 71 ? -9.703 9.094 1.171 1 98.75 71 PHE B O 1
ATOM 1624 N N . PRO B 1 72 ? -9.227 9.188 -1.045 1 98.38 72 PRO B N 1
ATOM 1625 C CA . PRO B 1 72 ? -10.141 8.078 -1.328 1 98.38 72 PRO B CA 1
ATOM 1626 C C . PRO B 1 72 ? -9.727 6.785 -0.634 1 98.38 72 PRO B C 1
ATOM 1628 O O . PRO B 1 72 ? -8.539 6.508 -0.486 1 98.38 72 PRO B O 1
ATOM 1631 N N . ILE B 1 73 ? -10.734 5.98 -0.271 1 98.06 73 ILE B N 1
ATOM 1632 C CA . ILE B 1 73 ? -10.578 4.711 0.428 1 98.06 73 ILE B CA 1
ATOM 1633 C C . ILE B 1 73 ? -9.531 3.855 -0.288 1 98.06 73 ILE B C 1
ATOM 1635 O O . ILE B 1 73 ? -9.57 3.717 -1.513 1 98.06 73 ILE B O 1
ATOM 1639 N N . GLY B 1 74 ? -8.562 3.422 0.472 1 98.06 74 GLY B N 1
ATOM 1640 C CA . GLY B 1 74 ? -7.629 2.404 0.009 1 98.06 74 GLY B CA 1
ATOM 1641 C C . GLY B 1 74 ? -6.449 2.975 -0.752 1 98.06 74 GLY B C 1
ATOM 1642 O O . GLY B 1 74 ? -5.516 2.248 -1.1 1 98.06 74 GLY B O 1
ATOM 1643 N N . LEU B 1 75 ? -6.422 4.27 -1.088 1 98.56 75 LEU B N 1
ATOM 1644 C CA . LEU B 1 75 ? -5.32 4.832 -1.859 1 98.56 75 LEU B CA 1
ATOM 1645 C C . LEU B 1 75 ? -4.191 5.285 -0.94 1 98.56 75 LEU B C 1
ATOM 1647 O O . LEU B 1 75 ? -4.441 5.805 0.151 1 98.56 75 LEU B O 1
ATOM 1651 N N . ILE B 1 76 ? -2.975 5.051 -1.396 1 98.81 76 ILE B N 1
ATOM 1652 C CA . ILE B 1 76 ? -1.785 5.469 -0.66 1 98.81 76 ILE B CA 1
ATOM 1653 C C . ILE B 1 76 ? -1.749 6.988 -0.553 1 98.81 76 ILE B C 1
ATOM 1655 O O . ILE B 1 76 ? -1.981 7.691 -1.539 1 98.81 76 ILE B O 1
ATOM 1659 N N . HIS B 1 77 ? -1.489 7.527 0.627 1 98.88 77 HIS B N 1
ATOM 1660 C CA . HIS B 1 77 ? -1.416 8.977 0.817 1 98.88 77 HIS B CA 1
ATOM 1661 C C . HIS B 1 77 ? -0.485 9.328 1.97 1 98.88 77 HIS B C 1
ATOM 1663 O O . HIS B 1 77 ? 0.018 8.445 2.666 1 98.88 77 HIS B O 1
ATOM 1669 N N . PHE B 1 78 ? -0.152 10.562 2.105 1 98.81 78 PHE B N 1
ATOM 1670 C CA . PHE B 1 78 ? 0.786 11.062 3.104 1 98.81 78 PHE B CA 1
ATOM 1671 C C . PHE B 1 78 ? 0.409 12.477 3.541 1 98.81 78 PHE B C 1
ATOM 1673 O O . PHE B 1 78 ? -0.363 13.156 2.863 1 98.81 78 PHE B O 1
ATOM 1680 N N . LEU B 1 79 ? 0.82 12.852 4.672 1 98.88 79 LEU B N 1
ATOM 1681 C CA . LEU B 1 79 ? 0.877 14.234 5.148 1 98.88 79 LEU B CA 1
ATOM 1682 C C . LEU B 1 79 ? 2.312 14.641 5.465 1 98.88 79 LEU B C 1
ATOM 1684 O O . LEU B 1 79 ? 3.078 13.844 6.02 1 98.88 79 LEU B O 1
ATOM 1688 N N . TYR B 1 80 ? 2.648 15.828 5.094 1 98.88 80 TYR B N 1
ATOM 1689 C CA . TYR B 1 80 ? 3.973 16.391 5.352 1 98.88 80 TYR B CA 1
ATOM 1690 C C . TYR B 1 80 ? 3.873 17.828 5.828 1 98.88 80 TYR B C 1
ATOM 1692 O O . TYR B 1 80 ? 3.344 18.688 5.121 1 98.88 80 TYR B O 1
ATOM 1700 N N . ASN B 1 81 ? 4.352 18.109 7.098 1 98.88 81 ASN B N 1
ATOM 1701 C CA . ASN B 1 81 ? 4.398 19.484 7.574 1 98.88 81 ASN B CA 1
ATOM 1702 C C . ASN B 1 81 ? 5.531 20.266 6.914 1 98.88 81 ASN B C 1
ATOM 1704 O O . ASN B 1 81 ? 6.691 20.141 7.301 1 98.88 81 ASN B O 1
ATOM 1708 N N . VAL B 1 82 ? 5.145 21.141 6.023 1 98.44 82 VAL B N 1
ATOM 1709 C CA . VAL B 1 82 ? 6.156 21.875 5.281 1 98.44 82 VAL B CA 1
ATOM 1710 C C . VAL B 1 82 ? 6.355 23.266 5.906 1 98.44 82 VAL B C 1
ATOM 1712 O O . VAL B 1 82 ? 7.117 24.078 5.391 1 98.44 82 VAL B O 1
ATOM 1715 N N . GLY B 1 83 ? 5.629 23.516 6.953 1 98.12 83 GLY B N 1
ATOM 1716 C CA . GLY B 1 83 ? 5.746 24.781 7.652 1 98.12 83 GLY B CA 1
ATOM 1717 C C . GLY B 1 83 ? 6.848 24.797 8.695 1 98.12 83 GLY B C 1
ATOM 1718 O O . GLY B 1 83 ? 7.465 23.766 8.961 1 98.12 83 GLY B O 1
ATOM 1719 N N . HIS B 1 84 ? 7.039 25.969 9.305 1 97.88 84 HIS B N 1
ATOM 1720 C CA . HIS B 1 84 ? 8.094 26.141 10.297 1 97.88 84 HIS B CA 1
ATOM 1721 C C . HIS B 1 84 ? 7.543 26 11.711 1 97.88 84 HIS B C 1
ATOM 1723 O O . HIS B 1 84 ? 8.305 26.031 12.68 1 97.88 84 HIS B O 1
ATOM 1729 N N . LYS B 1 85 ? 6.277 25.797 11.859 1 98.19 85 LYS B N 1
ATOM 1730 C CA . LYS B 1 85 ? 5.629 25.562 13.148 1 98.19 85 LYS B CA 1
ATOM 1731 C C . LYS B 1 85 ? 4.863 24.25 13.156 1 98.19 85 LYS B C 1
ATOM 1733 O O . LYS B 1 85 ? 4.73 23.594 12.117 1 98.19 85 LYS B O 1
ATOM 1738 N N . LYS B 1 86 ? 4.438 23.938 14.344 1 98.69 86 LYS B N 1
ATOM 1739 C CA . LYS B 1 86 ? 3.643 22.719 14.492 1 98.69 86 LYS B CA 1
ATOM 1740 C C . LYS B 1 86 ? 2.375 22.797 13.648 1 98.69 86 LYS B C 1
ATOM 1742 O O . LYS B 1 86 ? 1.732 23.844 13.562 1 98.69 86 LYS B O 1
ATOM 1747 N N . ALA B 1 87 ? 2.025 21.672 13.016 1 98.88 87 ALA B N 1
ATOM 1748 C CA . ALA B 1 87 ? 0.76 21.547 12.297 1 98.88 87 ALA B CA 1
ATOM 1749 C C . ALA B 1 87 ? -0.179 20.562 13 1 98.88 87 ALA B C 1
ATOM 1751 O O . ALA B 1 87 ? 0.269 19.578 13.594 1 98.88 87 ALA B O 1
ATOM 1752 N N . VAL B 1 88 ? -1.448 20.891 12.984 1 98.88 88 VAL B N 1
ATOM 1753 C CA . VAL B 1 88 ? -2.486 20.031 13.555 1 98.88 88 VAL B CA 1
ATOM 1754 C C . VAL B 1 88 ? -3.549 19.734 12.492 1 98.88 88 VAL B C 1
ATOM 1756 O O . VAL B 1 88 ? -4.109 20.656 11.898 1 98.88 88 VAL B O 1
ATOM 1759 N N . ALA B 1 89 ? -3.799 18.5 12.25 1 98.69 89 ALA B N 1
ATOM 1760 C CA . ALA B 1 89 ? -4.82 18.062 11.305 1 98.69 89 ALA B CA 1
ATOM 1761 C C . ALA B 1 89 ? -5.801 17.094 11.961 1 98.69 89 ALA B C 1
ATOM 1763 O O . ALA B 1 89 ? -5.402 16.25 12.773 1 98.69 89 ALA B O 1
ATOM 1764 N N . PHE B 1 90 ? -7.082 17.172 11.586 1 98.31 90 PHE B N 1
ATOM 1765 C CA . PHE B 1 90 ? -8.094 16.203 11.977 1 98.31 90 PHE B CA 1
ATOM 1766 C C . PHE B 1 90 ? -8.531 15.359 10.781 1 98.31 90 PHE B C 1
ATOM 1768 O O . PHE B 1 90 ? -8.898 15.898 9.734 1 98.31 90 PHE B O 1
ATOM 1775 N N . GLY B 1 91 ? -8.375 14.117 11.008 1 98.19 91 GLY B N 1
ATOM 1776 C CA . GLY B 1 91 ? -8.906 13.18 10.031 1 98.19 91 GLY B CA 1
ATOM 1777 C C . GLY B 1 91 ? -10.266 12.625 10.414 1 98.19 91 GLY B C 1
ATOM 1778 O O . GLY B 1 91 ? -10.461 12.156 11.539 1 98.19 91 GLY B O 1
ATOM 1779 N N . THR B 1 92 ? -11.211 12.68 9.523 1 97.81 92 THR B N 1
ATOM 1780 C CA . THR B 1 92 ? -12.523 12.07 9.656 1 97.81 92 THR B CA 1
ATOM 1781 C C . THR B 1 92 ? -12.672 10.891 8.695 1 97.81 92 THR B C 1
ATOM 1783 O O . THR B 1 92 ? -12.375 11.016 7.504 1 97.81 92 THR B O 1
ATOM 1786 N N . PHE B 1 93 ? -13.172 9.789 9.289 1 97.69 93 PHE B N 1
ATOM 1787 C CA . PHE B 1 93 ? -13.289 8.562 8.508 1 97.69 93 PHE B CA 1
ATOM 1788 C C . PHE B 1 93 ? -14.734 8.109 8.422 1 97.69 93 PHE B C 1
ATOM 1790 O O . PHE B 1 93 ? -15.461 8.148 9.422 1 97.69 93 PHE B O 1
ATOM 1797 N N . ASN B 1 94 ? -15.133 7.652 7.262 1 97.12 94 ASN B N 1
ATOM 1798 C CA . ASN B 1 94 ? -16.5 7.156 7.109 1 97.12 94 ASN B CA 1
ATOM 1799 C C . ASN B 1 94 ? -16.609 5.684 7.496 1 97.12 94 ASN B C 1
ATOM 1801 O O . ASN B 1 94 ? -17.266 4.902 6.805 1 97.12 94 ASN B O 1
ATOM 1805 N N . SER B 1 95 ? -15.953 5.324 8.492 1 95.12 95 SER B N 1
ATOM 1806 C CA . SER B 1 95 ? -15.977 4.004 9.117 1 95.12 95 SER B CA 1
ATOM 1807 C C . SER B 1 95 ? -15.562 4.078 10.578 1 95.12 95 SER B C 1
ATOM 1809 O O . SER B 1 95 ? -14.734 4.906 10.961 1 95.12 95 SER B O 1
ATOM 1811 N N . GLN B 1 96 ? -16.156 3.221 11.438 1 93.56 96 GLN B N 1
ATOM 1812 C CA . GLN B 1 96 ? -15.75 3.137 12.844 1 93.56 96 GLN B CA 1
ATOM 1813 C C . GLN B 1 96 ? -14.367 2.512 12.977 1 93.56 96 GLN B C 1
ATOM 1815 O O . GLN B 1 96 ? -13.688 2.717 13.984 1 93.56 96 GLN B O 1
ATOM 1820 N N . ASN B 1 97 ? -13.992 1.691 11.992 1 93.19 97 ASN B N 1
ATOM 1821 C CA . ASN B 1 97 ? -12.703 1.018 11.945 1 93.19 97 ASN B CA 1
ATOM 1822 C C . ASN B 1 97 ? -12.039 1.178 10.578 1 93.19 97 ASN B C 1
ATOM 1824 O O . ASN B 1 97 ? -12.055 0.253 9.766 1 93.19 97 ASN B O 1
ATOM 1828 N N . PRO B 1 98 ? -11.414 2.303 10.328 1 94.94 98 PRO B N 1
ATOM 1829 C CA . PRO B 1 98 ? -10.867 2.605 9 1 94.94 98 PRO B CA 1
ATOM 1830 C C . PRO B 1 98 ? -9.719 1.676 8.609 1 94.94 98 PRO B C 1
ATOM 1832 O O . PRO B 1 98 ? -9.43 1.513 7.422 1 94.94 98 PRO B O 1
ATOM 1835 N N . GLY B 1 99 ? -9.039 1.047 9.656 1 93.81 99 GLY B N 1
ATOM 1836 C CA . GLY B 1 99 ? -7.758 0.407 9.422 1 93.81 99 GLY B CA 1
ATOM 1837 C C . GLY B 1 99 ? -6.629 1.396 9.203 1 93.81 99 GLY B C 1
ATOM 1838 O O . GLY B 1 99 ? -6.871 2.582 8.969 1 93.81 99 GLY B O 1
ATOM 1839 N N . PHE B 1 100 ? -5.512 0.977 9.344 1 95.56 100 PHE B N 1
ATOM 1840 C CA . PHE B 1 100 ? -4.309 1.782 9.18 1 95.56 100 PHE B CA 1
ATOM 1841 C C . PHE B 1 100 ? -3.133 0.918 8.734 1 95.56 100 PHE B C 1
ATOM 1843 O O . PHE B 1 100 ? -2.605 0.127 9.523 1 95.56 100 PHE B O 1
ATOM 1850 N N . VAL B 1 101 ? -2.75 0.965 7.469 1 97.06 101 VAL B N 1
ATOM 1851 C CA . VAL B 1 101 ? -1.651 0.188 6.902 1 97.06 101 VAL B CA 1
ATOM 1852 C C . VAL B 1 101 ? -0.487 1.113 6.559 1 97.06 101 VAL B C 1
ATOM 1854 O O . VAL B 1 101 ? -0.518 1.806 5.539 1 97.06 101 VAL B O 1
ATOM 1857 N N . ILE B 1 102 ? 0.557 1.129 7.375 1 97.62 102 ILE B N 1
ATOM 1858 C CA . ILE B 1 102 ? 1.772 1.876 7.07 1 97.62 102 ILE B CA 1
ATOM 1859 C C . ILE B 1 102 ? 2.641 1.074 6.102 1 97.62 102 ILE B C 1
ATOM 1861 O O . ILE B 1 102 ? 3.242 0.069 6.484 1 97.62 102 ILE B O 1
ATOM 1865 N N . ILE B 1 103 ? 2.818 1.565 4.891 1 97.81 103 ILE B N 1
ATOM 1866 C CA . ILE B 1 103 ? 3.279 0.768 3.758 1 97.81 103 ILE B CA 1
ATOM 1867 C C . ILE B 1 103 ? 4.672 0.216 4.051 1 97.81 103 ILE B C 1
ATOM 1869 O O . ILE B 1 103 ? 4.871 -1.001 4.078 1 97.81 103 ILE B O 1
ATOM 1873 N N . PRO B 1 104 ? 5.672 1.087 4.355 1 97.12 104 PRO B N 1
ATOM 1874 C CA . PRO B 1 104 ? 7.004 0.513 4.535 1 97.12 104 PRO B CA 1
ATOM 1875 C C . PRO B 1 104 ? 7.086 -0.432 5.734 1 97.12 104 PRO B C 1
ATOM 1877 O O . PRO B 1 104 ? 7.734 -1.479 5.656 1 97.12 104 PRO B O 1
ATOM 1880 N N . ASN B 1 105 ? 6.465 -0.125 6.852 1 96.62 105 ASN B N 1
ATOM 1881 C CA . ASN B 1 105 ? 6.496 -0.967 8.039 1 96.62 105 ASN B CA 1
ATOM 1882 C C . ASN B 1 105 ? 5.832 -2.318 7.789 1 96.62 105 ASN B C 1
ATOM 1884 O O . ASN B 1 105 ? 6.359 -3.357 8.195 1 96.62 105 ASN B O 1
ATOM 1888 N N . SER B 1 106 ? 4.621 -2.285 7.156 1 96.75 106 SER B N 1
ATOM 1889 C CA . SER B 1 106 ? 3.902 -3.523 6.871 1 96.75 106 SER B CA 1
ATOM 1890 C C . SER B 1 106 ? 4.762 -4.484 6.059 1 96.75 106 SER B C 1
ATOM 1892 O O . SER B 1 106 ? 4.734 -5.695 6.289 1 96.75 106 SER B O 1
ATOM 1894 N N . ILE B 1 107 ? 5.535 -3.943 5.172 1 97.06 107 ILE B N 1
ATOM 1895 C CA . ILE B 1 107 ? 6.289 -4.77 4.23 1 97.06 107 ILE B CA 1
ATOM 1896 C C . ILE B 1 107 ? 7.605 -5.203 4.867 1 97.06 107 ILE B C 1
ATOM 1898 O O . ILE B 1 107 ? 7.922 -6.395 4.906 1 97.06 107 ILE B O 1
ATOM 1902 N N . PHE B 1 108 ? 8.297 -4.289 5.461 1 95.69 108 PHE B N 1
ATOM 1903 C CA . PHE B 1 108 ? 9.68 -4.582 5.801 1 95.69 108 PHE B CA 1
ATOM 1904 C C . PHE B 1 108 ? 9.797 -5.039 7.254 1 95.69 108 PHE B C 1
ATOM 1906 O O . PHE B 1 108 ? 10.82 -5.594 7.656 1 95.69 108 PHE B O 1
ATOM 1913 N N . ALA B 1 109 ? 8.719 -4.859 8.047 1 94.31 109 ALA B N 1
ATOM 1914 C CA . ALA B 1 109 ? 8.75 -5.297 9.438 1 94.31 109 ALA B CA 1
ATOM 1915 C C . ALA B 1 109 ? 7.719 -6.395 9.695 1 94.31 109 ALA B C 1
ATOM 1917 O O . ALA B 1 109 ? 7.289 -6.602 10.828 1 94.31 109 ALA B O 1
ATOM 1918 N N . SER B 1 110 ? 7.297 -7.016 8.641 1 95.62 110 SER B N 1
ATOM 1919 C CA . SER B 1 110 ? 6.332 -8.094 8.797 1 95.62 110 SER B CA 1
ATOM 1920 C C . SER B 1 110 ? 6.918 -9.25 9.609 1 95.62 110 SER B C 1
ATOM 1922 O O . SER B 1 110 ? 8.117 -9.516 9.539 1 95.62 110 SER B O 1
ATOM 1924 N N . ASN B 1 111 ? 6.078 -9.891 10.352 1 95.12 111 ASN B N 1
ATOM 1925 C CA . ASN B 1 111 ? 6.441 -11.078 11.117 1 95.12 111 ASN B CA 1
ATOM 1926 C C . ASN B 1 111 ? 5.449 -12.219 10.898 1 95.12 111 ASN B C 1
ATOM 1928 O O . ASN B 1 111 ? 4.293 -12.125 11.312 1 95.12 111 ASN B O 1
ATOM 1932 N N . PRO B 1 112 ? 5.855 -13.391 10.367 1 96.88 112 PRO B N 1
ATOM 1933 C CA . PRO B 1 112 ? 7.188 -13.648 9.812 1 96.88 112 PRO B CA 1
ATOM 1934 C C . PRO B 1 112 ? 7.527 -12.719 8.648 1 96.88 112 PRO B C 1
ATOM 1936 O O . PRO B 1 112 ? 6.648 -12.031 8.125 1 96.88 112 PRO B O 1
ATOM 1939 N N . PRO B 1 113 ? 8.836 -12.633 8.281 1 96.44 113 PRO B N 1
ATOM 1940 C CA . PRO B 1 113 ? 9.227 -11.75 7.18 1 96.44 113 PRO B CA 1
ATOM 1941 C C . PRO B 1 113 ? 8.75 -12.258 5.82 1 96.44 113 PRO B C 1
ATOM 1943 O O . PRO B 1 113 ? 8.727 -13.469 5.59 1 96.44 113 PRO B O 1
ATOM 1946 N N . ILE B 1 114 ? 8.391 -11.32 4.953 1 96.75 114 ILE B N 1
ATOM 1947 C CA . ILE B 1 114 ? 8.203 -11.656 3.545 1 96.75 114 ILE B CA 1
ATOM 1948 C C . ILE B 1 114 ? 9.508 -12.188 2.961 1 96.75 114 ILE B C 1
ATOM 1950 O O . ILE B 1 114 ? 10.586 -11.688 3.279 1 96.75 114 ILE B O 1
ATOM 1954 N N . SER B 1 115 ? 9.375 -13.188 2.127 1 96.44 115 SER B N 1
ATOM 1955 C CA . SER B 1 115 ? 10.57 -13.789 1.541 1 96.44 115 SER B CA 1
ATOM 1956 C C . SER B 1 115 ? 11.391 -12.758 0.77 1 96.44 115 SER B C 1
ATOM 1958 O O . SER B 1 115 ? 10.828 -11.891 0.096 1 96.44 115 SER B O 1
ATOM 1960 N N . ASP B 1 116 ? 12.695 -12.93 0.788 1 96.38 116 ASP B N 1
ATOM 1961 C CA . ASP B 1 116 ? 13.602 -12.023 0.085 1 96.38 116 ASP B CA 1
ATOM 1962 C C . ASP B 1 116 ? 13.336 -12.047 -1.42 1 96.38 116 ASP B C 1
ATOM 1964 O O . ASP B 1 116 ? 13.484 -11.023 -2.094 1 96.38 116 ASP B O 1
ATOM 1968 N N . ASP B 1 117 ? 13 -13.18 -1.973 1 96.75 117 ASP B N 1
ATOM 1969 C CA . ASP B 1 117 ? 12.766 -13.305 -3.408 1 96.75 117 ASP B CA 1
ATOM 1970 C C . ASP B 1 117 ? 11.609 -12.414 -3.852 1 96.75 117 ASP B C 1
ATOM 1972 O O . ASP B 1 117 ? 11.672 -11.781 -4.906 1 96.75 117 ASP B O 1
ATOM 1976 N N . ILE B 1 118 ? 10.578 -12.336 -3.064 1 97.56 118 ILE B N 1
ATOM 1977 C CA . ILE B 1 118 ? 9.414 -11.523 -3.379 1 97.56 118 ILE B CA 1
ATOM 1978 C C . ILE B 1 118 ? 9.789 -10.039 -3.34 1 97.56 118 ILE B C 1
ATOM 1980 O O . ILE B 1 118 ? 9.453 -9.289 -4.254 1 97.56 118 ILE B O 1
ATOM 1984 N N . LEU B 1 119 ? 10.484 -9.648 -2.279 1 97.5 119 LEU B N 1
ATOM 1985 C CA . LEU B 1 119 ? 10.875 -8.25 -2.148 1 97.5 119 LEU B CA 1
ATOM 1986 C C . LEU B 1 119 ? 11.867 -7.859 -3.236 1 97.5 119 LEU B C 1
ATOM 1988 O O . LEU B 1 119 ? 11.797 -6.754 -3.777 1 97.5 119 LEU B O 1
ATOM 1992 N N . ALA B 1 120 ? 12.797 -8.797 -3.514 1 97.25 120 ALA B N 1
ATOM 1993 C CA . ALA B 1 120 ? 13.797 -8.531 -4.547 1 97.25 120 ALA B CA 1
ATOM 1994 C C . ALA B 1 120 ? 13.133 -8.273 -5.898 1 97.25 120 ALA B C 1
ATOM 1996 O O . ALA B 1 120 ? 13.461 -7.309 -6.586 1 97.25 120 ALA B O 1
ATOM 1997 N N . GLN B 1 121 ? 12.234 -9.086 -6.301 1 96.81 121 GLN B N 1
ATOM 1998 C CA . GLN B 1 121 ? 11.547 -8.922 -7.578 1 96.81 121 GLN B CA 1
ATOM 1999 C C . GLN B 1 121 ? 10.586 -7.73 -7.543 1 96.81 121 GLN B C 1
ATOM 2001 O O . GLN B 1 121 ? 10.539 -6.938 -8.484 1 96.81 121 GLN B O 1
ATOM 2006 N N . GLY B 1 122 ? 9.898 -7.582 -6.414 1 96.12 122 GLY B N 1
ATOM 2007 C CA . GLY B 1 122 ? 8.906 -6.523 -6.301 1 96.12 122 GLY B CA 1
ATOM 2008 C C . GLY B 1 122 ? 9.516 -5.137 -6.305 1 96.12 122 GLY B C 1
ATOM 2009 O O . GLY B 1 122 ? 8.961 -4.215 -6.91 1 96.12 122 GLY B O 1
ATOM 2010 N N . PHE B 1 123 ? 10.586 -4.973 -5.648 1 95.62 123 PHE B N 1
ATOM 2011 C CA . PHE B 1 123 ? 11.219 -3.666 -5.512 1 95.62 123 PHE B CA 1
ATOM 2012 C C . PHE B 1 123 ? 12.438 -3.555 -6.43 1 95.62 123 PHE B C 1
ATOM 2014 O O . PHE B 1 123 ? 13.102 -2.52 -6.457 1 95.62 123 PHE B O 1
ATOM 2021 N N . GLN B 1 124 ? 12.688 -4.637 -7.164 1 95.5 124 GLN B N 1
ATOM 2022 C CA . GLN B 1 124 ? 13.852 -4.66 -8.039 1 95.5 124 GLN B CA 1
ATOM 2023 C C . GLN B 1 124 ? 15.133 -4.383 -7.258 1 95.5 124 GLN B C 1
ATOM 2025 O O . GLN B 1 124 ? 15.922 -3.521 -7.641 1 95.5 124 GLN B O 1
ATOM 2030 N N . LEU B 1 125 ? 15.312 -5.074 -6.164 1 95.38 125 LEU B N 1
ATOM 2031 C CA . LEU B 1 125 ? 16.469 -4.961 -5.281 1 95.38 125 LEU B CA 1
ATOM 2032 C C . LEU B 1 125 ? 17.203 -6.297 -5.168 1 95.38 125 LEU B C 1
ATOM 2034 O O . LEU B 1 125 ? 16.641 -7.344 -5.508 1 95.38 125 LEU B O 1
ATOM 2038 N N . ASN B 1 126 ? 18.422 -6.18 -4.715 1 95.44 126 ASN B N 1
ATOM 2039 C CA . ASN B 1 126 ? 19.109 -7.414 -4.375 1 95.44 126 ASN B CA 1
ATOM 2040 C C . ASN B 1 126 ? 19 -7.723 -2.883 1 95.44 126 ASN B C 1
ATOM 2042 O O . ASN B 1 126 ? 18.484 -6.914 -2.111 1 95.44 126 ASN B O 1
ATOM 2046 N N . LYS B 1 127 ? 19.469 -8.883 -2.475 1 95.44 127 LYS B N 1
ATOM 2047 C CA . LYS B 1 127 ? 19.266 -9.383 -1.116 1 95.44 127 LYS B CA 1
ATOM 2048 C C . LYS B 1 127 ? 19.969 -8.5 -0.096 1 95.44 127 LYS B C 1
ATOM 2050 O O . LYS B 1 127 ? 19.484 -8.32 1.025 1 95.44 127 LYS B O 1
ATOM 2055 N N . THR B 1 128 ? 21.125 -7.938 -0.492 1 95.62 128 THR B N 1
ATOM 2056 C CA . THR B 1 128 ? 21.859 -7.055 0.403 1 95.62 128 THR B CA 1
ATOM 2057 C C . THR B 1 128 ? 21.062 -5.773 0.668 1 95.62 128 THR B C 1
ATOM 2059 O O . THR B 1 128 ? 20.969 -5.316 1.81 1 95.62 128 THR B O 1
ATOM 2062 N N . GLN B 1 129 ? 20.547 -5.168 -0.342 1 93.56 129 GLN B N 1
ATOM 2063 C CA . GLN B 1 129 ? 19.734 -3.969 -0.224 1 93.56 129 GLN B CA 1
ATOM 2064 C C . GLN B 1 129 ? 18.5 -4.227 0.646 1 93.56 129 GLN B C 1
ATOM 2066 O O . GLN B 1 129 ? 18.125 -3.383 1.463 1 93.56 129 GLN B O 1
ATOM 2071 N N . ILE B 1 130 ? 17.906 -5.414 0.487 1 95.31 130 ILE B N 1
ATOM 2072 C CA . ILE B 1 130 ? 16.734 -5.789 1.258 1 95.31 130 ILE B CA 1
ATOM 2073 C C . ILE B 1 130 ? 17.094 -5.895 2.738 1 95.31 130 ILE B C 1
ATOM 2075 O O . ILE B 1 130 ? 16.375 -5.387 3.598 1 95.31 130 ILE B O 1
ATOM 2079 N N . ALA B 1 131 ? 18.203 -6.543 3.014 1 95.38 131 ALA B N 1
ATOM 2080 C CA . ALA B 1 131 ? 18.656 -6.695 4.395 1 95.38 131 ALA B CA 1
ATOM 2081 C C . ALA B 1 131 ? 18.891 -5.336 5.047 1 95.38 131 ALA B C 1
ATOM 2083 O O . ALA B 1 131 ? 18.547 -5.133 6.215 1 95.38 131 ALA B O 1
ATOM 2084 N N . GLU B 1 132 ? 19.438 -4.426 4.316 1 93.19 132 GLU B N 1
ATOM 2085 C CA . GLU B 1 132 ? 19.688 -3.082 4.82 1 93.19 132 GLU B CA 1
ATOM 2086 C C . GLU B 1 132 ? 18.391 -2.348 5.125 1 93.19 132 GLU B C 1
ATOM 2088 O O . GLU B 1 132 ? 18.281 -1.668 6.148 1 93.19 132 GLU B O 1
ATOM 2093 N N . LEU B 1 133 ? 17.5 -2.484 4.25 1 91.81 133 LEU B N 1
ATOM 2094 C CA . LEU B 1 133 ? 16.219 -1.826 4.445 1 91.81 133 LEU B CA 1
ATOM 2095 C C . LEU B 1 133 ? 15.484 -2.408 5.652 1 91.81 133 LEU B C 1
ATOM 2097 O O . LEU B 1 133 ? 14.906 -1.667 6.453 1 91.81 133 LEU B O 1
ATOM 2101 N N . ARG B 1 134 ? 15.484 -3.729 5.789 1 93.88 134 ARG B N 1
ATOM 2102 C CA . ARG B 1 134 ? 14.82 -4.395 6.906 1 93.88 134 ARG B CA 1
ATOM 2103 C C . ARG B 1 134 ? 15.406 -3.934 8.242 1 93.88 134 ARG B C 1
ATOM 2105 O O . ARG B 1 134 ? 14.68 -3.787 9.227 1 93.88 134 ARG B O 1
ATOM 2112 N N . LYS B 1 135 ? 16.688 -3.711 8.258 1 93.25 135 LYS B N 1
ATOM 2113 C CA . LYS B 1 135 ? 17.359 -3.283 9.477 1 93.25 135 LYS B CA 1
ATOM 2114 C C . LYS B 1 135 ? 16.844 -1.934 9.953 1 93.25 135 LYS B C 1
ATOM 2116 O O . LYS B 1 135 ? 16.828 -1.652 11.156 1 93.25 135 LYS B O 1
ATOM 2121 N N . LYS B 1 136 ? 16.328 -1.19 8.961 1 92.19 136 LYS B N 1
ATOM 2122 C CA . LYS B 1 136 ? 15.836 0.144 9.297 1 92.19 136 LYS B CA 1
ATOM 2123 C C . LYS B 1 136 ? 14.492 0.072 10.016 1 92.19 136 LYS B C 1
ATOM 2125 O O . LYS B 1 136 ? 14.062 1.047 10.633 1 92.19 136 LYS B O 1
ATOM 2130 N N . PHE B 1 137 ? 13.766 -1.048 9.898 1 92 137 PHE B N 1
ATOM 2131 C CA . PHE B 1 137 ? 12.43 -1.168 10.461 1 92 137 PHE B CA 1
ATOM 2132 C C . PHE B 1 137 ? 12.398 -2.197 11.586 1 92 137 PHE B C 1
ATOM 2134 O O . PHE B 1 137 ? 11.352 -2.463 12.164 1 92 137 PHE B O 1
ATOM 2141 N N . SER B 1 138 ? 13.484 -2.945 11.891 1 80.75 138 SER B N 1
ATOM 2142 C CA . SER B 1 138 ? 13.578 -3.906 12.984 1 80.75 138 SER B CA 1
ATOM 2143 C C . SER B 1 138 ? 13.867 -3.207 14.312 1 80.75 138 SER B C 1
ATOM 2145 O O . SER B 1 138 ? 14.5 -2.148 14.336 1 80.75 138 SER B O 1
#

Organism: Solanum lycopersicum (NCBI:txid4081)

Secondary structure (DSSP, 8-state):
-GGGTTTT-EEEEEEE-TT-EEEEEE-TT--EEEEEEES-EEEEEEEEETTEEEEEEEEEEEE-TT-EEEE-TT--EEEEE-SSS-EEEEEEESSS----EEHHHHHHTEESPPPHHHHHHHHT--HHHHHHHHHTT-/-GGGTTTT-EEEEEEE-TT-EEEEEE-TT--EEEEEEES-EEEEEEEEETTEEEEEEEEEEEE-TT-EEEE-TT--EEEEE-SSS-EEEEEEESSS----EEHHHHHHTEESPPPHHHHHHHHT--HHHHHHHHHTT-

Nearest PDB structures (foldseek):
  2ete-assembly1_A  TM=9.487E-01  e=1.205E-16  Hordeum vulgare
  2et7-assembly1_A  TM=9.451E-01  e=1.072E-16  Hordeum vulgare
  2et1-assembly1_A  TM=9.460E-01  e=1.437E-16  Hordeum vulgare
  3s7i-assembly1_A-3  TM=8.285E-01  e=7.275E-06  Arachis hypogaea
  2ea7-assembly1_C  TM=6.754E-01  e=2.249E-06  Vigna angularis